Protein AF-A0A2E3HQT6-F1 (afdb_monomer_lite)

Structure (mmCIF, N/CA/C/O backbone):
data_AF-A0A2E3HQT6-F1
#
_entry.id   AF-A0A2E3HQT6-F1
#
loop_
_atom_site.group_PDB
_atom_site.id
_atom_site.type_symbol
_atom_site.label_atom_id
_atom_site.label_alt_id
_atom_site.label_comp_id
_atom_site.label_asym_id
_atom_site.label_entity_id
_atom_site.label_seq_id
_atom_site.pdbx_PDB_ins_code
_atom_site.Cartn_x
_atom_site.Cartn_y
_atom_site.Cartn_z
_atom_site.occupancy
_atom_site.B_iso_or_equiv
_atom_site.auth_seq_id
_atom_site.auth_comp_id
_atom_site.auth_asym_id
_atom_site.auth_atom_id
_atom_site.pdbx_PDB_model_num
ATOM 1 N N . MET A 1 1 ? 3.541 -10.778 -0.047 1.00 33.53 1 MET A N 1
ATOM 2 C CA . MET A 1 1 ? 3.919 -10.448 1.346 1.00 33.53 1 MET A CA 1
ATOM 3 C C . MET A 1 1 ? 4.790 -11.513 1.997 1.00 33.53 1 MET A C 1
ATOM 5 O O . MET A 1 1 ? 5.846 -11.130 2.453 1.00 33.53 1 MET A O 1
ATOM 9 N N . ARG A 1 2 ? 4.423 -12.809 2.036 1.00 30.53 2 ARG A N 1
ATOM 10 C CA . ARG A 1 2 ? 5.229 -13.845 2.728 1.00 30.53 2 ARG A CA 1
ATOM 11 C C . ARG A 1 2 ? 6.705 -13.891 2.318 1.00 30.53 2 ARG A C 1
ATOM 13 O O . ARG A 1 2 ? 7.527 -14.029 3.206 1.00 30.53 2 ARG A O 1
ATOM 20 N N . ASP A 1 3 ? 7.033 -13.703 1.041 1.00 34.38 3 ASP A N 1
ATOM 21 C CA . ASP A 1 3 ? 8.426 -13.839 0.579 1.00 34.38 3 ASP A CA 1
ATOM 22 C C . ASP A 1 3 ? 9.300 -12.603 0.849 1.00 34.38 3 ASP A C 1
ATOM 24 O O . ASP A 1 3 ? 10.482 -12.748 1.134 1.00 34.38 3 ASP A O 1
ATOM 28 N N . PHE A 1 4 ? 8.697 -11.409 0.932 1.00 42.53 4 PHE A N 1
ATOM 29 C CA . PHE A 1 4 ? 9.338 -10.198 1.478 1.00 42.53 4 PHE A CA 1
ATOM 30 C C . PHE A 1 4 ? 9.757 -10.388 2.949 1.00 42.53 4 PHE A C 1
ATOM 32 O O . PHE A 1 4 ? 10.725 -9.798 3.418 1.00 42.53 4 PHE A O 1
ATOM 39 N N . TRP A 1 5 ? 9.045 -11.262 3.666 1.00 41.12 5 TRP A N 1
ATOM 40 C CA . TRP A 1 5 ? 9.350 -11.679 5.034 1.00 41.12 5 TRP A CA 1
ATOM 41 C C . TRP A 1 5 ? 10.181 -12.978 5.102 1.00 41.12 5 TRP A C 1
ATOM 43 O O . TRP A 1 5 ? 10.728 -13.292 6.156 1.00 41.12 5 TRP A O 1
ATOM 53 N N . ALA A 1 6 ? 10.279 -13.754 4.016 1.00 36.44 6 ALA A N 1
ATOM 54 C CA . ALA A 1 6 ? 10.881 -15.090 4.029 1.00 36.44 6 ALA A CA 1
ATOM 55 C C . ALA A 1 6 ? 12.381 -15.095 3.736 1.00 36.44 6 ALA A C 1
ATOM 57 O O . ALA A 1 6 ? 13.013 -16.135 3.928 1.00 36.44 6 ALA A O 1
ATOM 58 N N . ASP A 1 7 ? 12.969 -13.962 3.334 1.00 38.00 7 ASP A N 1
ATOM 59 C CA . ASP A 1 7 ? 14.420 -13.858 3.221 1.00 38.00 7 ASP A CA 1
ATOM 60 C C . ASP A 1 7 ? 15.052 -13.738 4.624 1.00 38.00 7 ASP A C 1
ATOM 62 O O . ASP A 1 7 ? 15.431 -12.681 5.131 1.00 38.00 7 ASP A O 1
ATOM 66 N N . ASN A 1 8 ? 15.092 -14.890 5.295 1.00 36.09 8 ASN A N 1
ATOM 67 C CA . ASN A 1 8 ? 15.900 -15.195 6.467 1.00 36.09 8 ASN A CA 1
ATOM 68 C C . ASN A 1 8 ? 15.679 -14.331 7.719 1.00 36.09 8 ASN A C 1
ATOM 70 O O . ASN A 1 8 ? 16.651 -14.067 8.423 1.00 36.09 8 ASN A O 1
ATOM 74 N N . GLY A 1 9 ? 14.447 -13.907 8.036 1.00 39.06 9 GLY A N 1
ATOM 75 C CA . GLY A 1 9 ? 14.066 -13.355 9.355 1.00 39.06 9 GLY A CA 1
ATOM 76 C C . GLY A 1 9 ? 14.771 -12.057 9.794 1.00 39.06 9 GLY A C 1
ATOM 77 O O . GLY A 1 9 ? 14.449 -11.489 10.830 1.00 39.06 9 GLY A O 1
ATOM 78 N N . LYS A 1 10 ? 15.712 -11.537 9.006 1.00 42.91 10 LYS A N 1
ATOM 79 C CA . LYS A 1 10 ? 16.707 -10.543 9.443 1.00 42.91 10 LYS A CA 1
ATOM 80 C C . LYS A 1 10 ? 16.436 -9.119 8.961 1.00 42.91 10 LYS A C 1
ATOM 82 O O . LYS A 1 10 ? 17.301 -8.265 9.120 1.00 42.91 10 LYS A O 1
ATOM 87 N N . ALA A 1 11 ? 15.278 -8.846 8.365 1.00 41.72 11 ALA A N 1
ATOM 88 C CA . ALA A 1 11 ? 15.076 -7.581 7.664 1.00 41.72 11 ALA A CA 1
ATOM 89 C C . ALA A 1 11 ? 14.746 -6.377 8.570 1.00 41.72 11 ALA A C 1
ATOM 91 O O . ALA A 1 11 ? 14.917 -5.253 8.111 1.00 41.72 11 ALA A O 1
ATOM 92 N N . TYR A 1 12 ? 14.339 -6.547 9.840 1.00 49.94 12 TYR A N 1
ATOM 93 C CA . TYR A 1 12 ? 13.951 -5.395 10.675 1.00 49.94 12 TYR A CA 1
ATOM 94 C C . TYR A 1 12 ? 14.248 -5.598 12.172 1.00 49.94 12 TYR A C 1
ATOM 96 O O . TYR A 1 12 ? 13.653 -6.472 12.790 1.00 49.94 12 TYR A O 1
ATOM 104 N N . PRO A 1 13 ? 15.105 -4.777 12.808 1.00 42.31 13 PRO A N 1
ATOM 105 C CA . PRO A 1 13 ? 15.416 -4.914 14.235 1.00 42.31 13 PRO A CA 1
ATOM 106 C C . PRO A 1 13 ? 14.291 -4.485 15.191 1.00 42.31 13 PRO A C 1
ATOM 108 O O . PRO A 1 13 ? 14.286 -4.903 16.347 1.00 42.31 13 PRO A O 1
ATOM 111 N N . TRP A 1 14 ? 13.328 -3.677 14.733 1.00 46.91 14 TRP A N 1
ATOM 112 C CA . TRP A 1 14 ? 12.209 -3.196 15.563 1.00 46.91 14 TRP A CA 1
ATOM 113 C C . TRP A 1 14 ? 11.033 -4.178 15.639 1.00 46.91 14 TRP A C 1
ATOM 115 O O . TRP A 1 14 ? 10.240 -4.133 16.579 1.00 46.91 14 TRP A O 1
ATOM 125 N N . TYR A 1 15 ? 10.942 -5.096 14.677 1.00 44.62 15 TYR A N 1
ATOM 126 C CA . TYR A 1 15 ? 9.993 -6.203 14.682 1.00 44.62 15 TYR A CA 1
ATOM 127 C C . TYR A 1 15 ? 10.801 -7.485 14.820 1.00 44.62 15 TYR A C 1
ATOM 129 O O . TYR A 1 15 ? 11.427 -7.927 13.866 1.00 44.62 15 TYR A O 1
ATOM 137 N N . GLY A 1 16 ? 10.850 -8.021 16.041 1.00 41.62 16 GLY A N 1
ATOM 138 C CA . GLY A 1 16 ? 11.760 -9.094 16.435 1.00 41.62 16 GLY A CA 1
ATOM 139 C C . GLY A 1 16 ? 11.913 -10.235 15.418 1.00 41.62 16 GLY A C 1
ATOM 140 O O . GLY A 1 16 ? 10.990 -10.622 14.709 1.00 41.62 16 GLY A O 1
ATOM 141 N N . ASN A 1 17 ? 13.109 -10.814 15.407 1.00 44.91 17 ASN A N 1
ATOM 142 C CA . ASN A 1 17 ? 13.618 -11.823 14.472 1.00 44.91 17 ASN A CA 1
ATOM 143 C C . ASN A 1 17 ? 13.031 -13.241 14.706 1.00 44.91 17 ASN A C 1
ATOM 145 O O . ASN A 1 17 ? 13.743 -14.240 14.710 1.00 44.91 17 ASN A O 1
ATOM 149 N N . THR A 1 18 ? 11.731 -13.349 14.991 1.00 46.88 18 THR A N 1
ATOM 150 C CA . THR A 1 18 ? 11.030 -14.638 15.146 1.00 46.88 18 THR A CA 1
ATOM 151 C C . THR A 1 18 ? 9.709 -14.575 14.391 1.00 46.88 18 THR A C 1
ATOM 153 O O . THR A 1 18 ? 9.038 -13.548 14.426 1.00 46.88 18 THR A O 1
ATOM 156 N N . GLY A 1 19 ? 9.317 -15.652 13.702 1.00 47.75 19 GLY A N 1
ATOM 157 C CA . GLY A 1 19 ? 8.120 -15.657 12.844 1.00 47.75 19 GLY A CA 1
ATOM 158 C C . GLY A 1 19 ? 6.837 -15.169 13.538 1.00 47.75 19 GLY A C 1
ATOM 159 O O . GLY A 1 19 ? 6.002 -14.540 12.902 1.00 47.75 19 GLY A O 1
ATOM 160 N N . SER A 1 20 ? 6.726 -15.340 14.860 1.00 54.44 20 SER A N 1
ATOM 161 C CA . SER A 1 20 ? 5.621 -14.809 15.672 1.00 54.44 20 SER A CA 1
ATOM 162 C C . SER A 1 20 ? 5.642 -13.283 15.859 1.00 54.44 20 SER A C 1
ATOM 164 O O . SER A 1 20 ? 4.590 -12.654 15.955 1.00 54.44 20 SER A O 1
ATOM 166 N N . GLN A 1 21 ? 6.823 -12.668 15.906 1.00 51.84 21 GLN A N 1
ATOM 167 C CA . GLN A 1 21 ? 7.006 -11.217 16.030 1.00 51.84 21 GLN A CA 1
ATOM 168 C C . GLN A 1 21 ? 6.813 -10.506 14.683 1.00 51.84 21 GLN A C 1
ATOM 170 O O . GLN A 1 21 ? 6.348 -9.366 14.650 1.00 51.84 21 GLN A O 1
ATOM 175 N N . MET A 1 22 ? 7.105 -11.190 13.573 1.00 54.31 22 MET A N 1
ATOM 176 C CA . MET A 1 22 ? 6.831 -10.701 12.217 1.00 54.31 22 MET A CA 1
ATOM 177 C C . MET A 1 22 ? 5.320 -10.632 11.961 1.00 54.31 22 MET A C 1
ATOM 179 O O . MET A 1 22 ? 4.821 -9.594 11.527 1.00 54.31 22 MET A O 1
ATOM 183 N N . ASP A 1 23 ? 4.576 -11.669 12.357 1.00 60.44 23 ASP A N 1
ATOM 184 C CA . ASP A 1 23 ? 3.108 -11.656 12.325 1.00 60.44 23 ASP A CA 1
ATOM 185 C C . ASP A 1 23 ? 2.527 -10.544 13.215 1.00 60.44 23 ASP A C 1
ATOM 187 O O . ASP A 1 23 ? 1.602 -9.832 12.813 1.00 60.44 23 ASP A O 1
ATOM 191 N N . ALA A 1 24 ? 3.103 -10.326 14.404 1.00 67.69 24 ALA A N 1
ATOM 192 C CA . ALA A 1 24 ? 2.698 -9.237 15.291 1.00 67.69 24 ALA A CA 1
ATOM 193 C C . ALA A 1 24 ? 2.980 -7.848 14.688 1.00 67.69 24 ALA A C 1
ATOM 195 O O . ALA A 1 24 ? 2.173 -6.930 14.853 1.00 67.69 24 ALA A O 1
ATOM 196 N N . GLY A 1 25 ? 4.097 -7.684 13.975 1.00 68.88 25 GLY A N 1
ATOM 197 C CA . GLY A 1 25 ? 4.448 -6.440 13.294 1.00 68.88 25 GLY A CA 1
ATOM 198 C C . GLY A 1 25 ? 3.523 -6.115 12.128 1.00 68.88 25 GLY A C 1
ATOM 199 O O . GLY A 1 25 ? 2.993 -5.007 12.047 1.00 68.88 25 GLY A O 1
ATOM 200 N N . MET A 1 26 ? 3.239 -7.111 11.289 1.00 70.44 26 MET A N 1
ATOM 201 C CA . MET A 1 26 ? 2.255 -6.997 10.210 1.00 70.44 26 MET A CA 1
ATOM 202 C C . MET A 1 26 ? 0.866 -6.649 10.749 1.00 70.44 26 MET A C 1
ATOM 204 O O . MET A 1 26 ? 0.186 -5.774 10.216 1.00 70.44 26 MET A O 1
ATOM 208 N N . TYR A 1 27 ? 0.450 -7.305 11.834 1.00 77.94 27 TYR A N 1
ATOM 209 C CA . TYR A 1 27 ? -0.831 -7.031 12.472 1.00 77.94 27 TYR A CA 1
ATOM 210 C C . TYR A 1 27 ? -0.908 -5.598 13.013 1.00 77.94 27 TYR A C 1
ATOM 212 O O . TYR A 1 27 ? -1.900 -4.910 12.779 1.00 77.94 27 TYR A O 1
ATOM 220 N N . ARG A 1 28 ? 0.152 -5.109 13.670 1.00 82.25 28 ARG A N 1
ATOM 221 C CA . ARG A 1 28 ? 0.233 -3.715 14.136 1.00 82.25 28 ARG A CA 1
ATOM 222 C C . ARG A 1 28 ? 0.136 -2.723 12.982 1.00 82.25 28 ARG A C 1
ATOM 224 O O . ARG A 1 28 ? -0.650 -1.790 13.070 1.00 82.25 28 ARG A O 1
ATOM 231 N N . MET A 1 29 ? 0.864 -2.949 11.891 1.00 83.69 29 MET A N 1
ATOM 232 C CA . MET A 1 29 ? 0.816 -2.080 10.712 1.00 83.69 29 MET A CA 1
ATOM 233 C C . MET A 1 29 ? -0.589 -2.017 10.097 1.00 83.69 29 MET A C 1
ATOM 235 O O . MET A 1 29 ? -1.077 -0.938 9.768 1.00 83.69 29 MET A O 1
ATOM 239 N N . ASN A 1 30 ? -1.280 -3.158 10.020 1.00 86.06 30 ASN A N 1
ATOM 240 C CA . ASN A 1 30 ? -2.664 -3.211 9.546 1.00 86.06 30 ASN A CA 1
ATOM 241 C C . ASN A 1 30 ? -3.626 -2.430 10.455 1.00 86.06 30 ASN A C 1
ATOM 243 O O . ASN A 1 30 ? -4.579 -1.843 9.956 1.00 86.06 30 ASN A O 1
ATOM 247 N N . LEU A 1 31 ? -3.382 -2.408 11.770 1.00 86.31 31 LEU A N 1
ATOM 248 C CA . LEU A 1 31 ? -4.181 -1.628 12.721 1.00 86.31 31 LEU A CA 1
ATOM 249 C C . LEU A 1 31 ? -3.887 -0.123 12.681 1.00 86.31 31 LEU A C 1
ATOM 251 O O . LEU A 1 31 ? -4.749 0.663 13.062 1.00 86.31 31 LEU A O 1
ATOM 255 N N . LEU A 1 32 ? -2.691 0.280 12.243 1.00 90.25 32 LEU A N 1
ATOM 256 C CA . LEU A 1 32 ? -2.323 1.691 12.080 1.00 90.25 32 LEU A CA 1
ATOM 257 C C . LEU A 1 32 ? -2.920 2.318 10.813 1.00 90.25 32 LEU A C 1
ATOM 259 O O . LEU A 1 32 ? -2.915 3.541 10.682 1.00 90.25 32 LEU A O 1
ATOM 263 N N . CYS A 1 33 ? -3.429 1.506 9.883 1.00 90.25 33 CYS A N 1
ATOM 264 C CA . CYS A 1 33 ? -4.154 1.987 8.712 1.00 90.25 33 CYS A CA 1
ATOM 265 C C . CYS A 1 33 ? -5.443 2.685 9.162 1.00 90.25 33 CYS A C 1
ATOM 267 O O . CYS A 1 33 ? -6.350 2.038 9.685 1.00 90.25 33 CYS A O 1
ATOM 269 N N . GLN A 1 34 ? -5.525 3.997 8.944 1.00 91.75 34 GLN A N 1
ATOM 270 C CA . GLN A 1 34 ? -6.692 4.792 9.313 1.00 91.75 34 GLN A CA 1
ATOM 271 C C . GLN A 1 34 ? -7.695 4.837 8.167 1.00 91.75 34 GLN A C 1
ATOM 273 O O . GLN A 1 34 ? -8.852 4.464 8.342 1.00 91.75 34 GLN A O 1
ATOM 278 N N . ASP A 1 35 ? -7.231 5.270 6.998 1.00 91.31 35 ASP A N 1
ATOM 279 C CA . ASP A 1 35 ? -8.081 5.526 5.844 1.00 91.31 35 ASP A CA 1
ATOM 280 C C . ASP A 1 35 ? -7.483 4.851 4.613 1.00 91.31 35 ASP A C 1
ATOM 282 O O . ASP A 1 35 ? -6.273 4.878 4.384 1.00 91.31 35 ASP A O 1
ATOM 286 N N . ILE A 1 36 ? -8.345 4.237 3.810 1.00 91.94 36 ILE A N 1
ATOM 287 C CA . ILE A 1 36 ? -7.964 3.594 2.558 1.00 91.94 36 ILE A CA 1
ATOM 288 C C . ILE A 1 36 ? -9.007 3.899 1.494 1.00 91.94 36 ILE A C 1
ATOM 290 O O . ILE A 1 36 ? -10.205 3.693 1.703 1.00 91.94 36 ILE A O 1
ATOM 294 N N . GLN A 1 37 ? -8.549 4.360 0.335 1.00 91.50 37 GLN A N 1
ATOM 295 C CA . GLN A 1 37 ? -9.412 4.591 -0.811 1.00 91.50 37 GLN A CA 1
ATOM 296 C C . GLN A 1 37 ? -9.292 3.415 -1.773 1.00 91.50 37 GLN A C 1
ATOM 298 O O . GLN A 1 37 ? -8.268 3.235 -2.421 1.00 91.50 37 GLN A O 1
ATOM 303 N N . ILE A 1 38 ? -10.345 2.602 -1.885 1.00 89.69 38 ILE A N 1
ATOM 304 C CA . ILE A 1 38 ? -10.348 1.491 -2.844 1.00 89.69 38 ILE A CA 1
ATOM 305 C C . ILE A 1 38 ? -10.286 2.076 -4.262 1.00 89.69 38 ILE A C 1
ATOM 307 O O . ILE A 1 38 ? -11.170 2.857 -4.629 1.00 89.69 38 ILE A O 1
ATOM 311 N N . PRO A 1 39 ? -9.283 1.704 -5.071 1.00 89.81 39 PRO A N 1
ATOM 312 C CA . PRO A 1 39 ? -9.097 2.303 -6.375 1.00 89.81 39 PRO A CA 1
ATOM 313 C C . PRO A 1 39 ? -10.169 1.815 -7.352 1.00 89.81 39 PRO A C 1
ATOM 315 O O . PRO A 1 39 ? -10.519 0.635 -7.423 1.00 89.81 39 PRO A O 1
ATOM 318 N N . GLY A 1 40 ? -10.704 2.745 -8.136 1.00 87.50 40 GLY A N 1
ATOM 319 C CA . GLY A 1 40 ? -11.551 2.410 -9.276 1.00 87.50 40 GLY A CA 1
ATOM 320 C C . GLY A 1 40 ? -10.736 1.889 -10.464 1.00 87.50 40 GLY A C 1
ATOM 321 O O . GLY A 1 40 ? -9.529 2.101 -10.557 1.00 87.50 40 GLY A O 1
ATOM 322 N N . THR A 1 41 ? -11.418 1.263 -11.423 1.00 90.62 41 THR A N 1
ATOM 323 C CA . THR A 1 41 ? -10.877 1.022 -12.773 1.00 90.62 41 THR A CA 1
ATOM 324 C C . THR A 1 41 ? -11.663 1.794 -13.804 1.00 90.62 41 THR A C 1
ATOM 326 O O . THR A 1 41 ? -12.893 1.804 -13.760 1.00 90.62 41 THR A O 1
ATOM 329 N N . SER A 1 42 ? -10.957 2.358 -14.773 1.00 92.00 42 SER A N 1
ATOM 330 C CA . SER A 1 42 ? -11.538 2.984 -15.957 1.00 92.00 42 SER A CA 1
ATOM 331 C C . SER A 1 42 ? -11.132 2.213 -17.215 1.00 92.00 42 SER A C 1
ATOM 333 O O . SER A 1 42 ? -10.270 1.332 -17.181 1.00 92.00 42 SER A O 1
ATOM 335 N N . PHE A 1 43 ? -11.794 2.495 -18.334 1.00 92.38 43 PHE A N 1
ATOM 336 C CA . PHE A 1 43 ? -11.417 1.956 -19.637 1.00 92.38 43 PHE A CA 1
ATOM 337 C C . PHE A 1 43 ? -10.979 3.096 -20.544 1.00 92.38 43 PHE A C 1
ATOM 339 O O . PHE A 1 43 ? -11.689 4.094 -20.678 1.00 92.38 43 PHE A O 1
ATOM 346 N N . ASN A 1 44 ? -9.843 2.916 -21.209 1.00 93.00 44 ASN A N 1
ATOM 347 C CA . ASN A 1 44 ? -9.477 3.739 -22.347 1.00 93.00 44 ASN A CA 1
ATOM 348 C C . ASN A 1 44 ? -10.471 3.483 -23.476 1.00 93.00 44 ASN A C 1
ATOM 350 O O . ASN A 1 44 ? -10.927 2.355 -23.679 1.00 93.00 44 ASN A O 1
ATOM 354 N N . THR A 1 45 ? -10.822 4.541 -24.198 1.00 94.12 45 THR A N 1
ATOM 355 C CA . THR A 1 45 ? -11.770 4.462 -25.309 1.00 94.12 45 THR A CA 1
ATOM 356 C C . THR A 1 45 ? -11.142 5.030 -26.569 1.00 94.12 45 THR A C 1
ATOM 358 O O . THR A 1 45 ? -10.377 5.989 -26.511 1.00 94.12 45 THR A O 1
ATOM 361 N N . MET A 1 46 ? -11.455 4.420 -27.709 1.00 91.81 46 MET A N 1
ATOM 362 C CA . MET A 1 46 ? -11.166 4.978 -29.025 1.00 91.81 46 MET A CA 1
ATOM 363 C C . MET A 1 46 ? -12.472 5.243 -29.759 1.00 91.81 46 MET A C 1
ATOM 365 O O . MET A 1 46 ? -13.383 4.411 -29.760 1.00 91.81 46 MET A O 1
ATOM 369 N N . ASP A 1 47 ? -12.544 6.401 -30.404 1.00 90.31 47 ASP A N 1
ATOM 370 C CA . ASP A 1 47 ? -13.705 6.796 -31.186 1.00 90.31 47 ASP A CA 1
ATOM 371 C C . ASP A 1 47 ? -13.635 6.154 -32.576 1.00 90.31 47 ASP A C 1
ATOM 373 O O . ASP A 1 47 ? -12.793 6.501 -33.404 1.00 90.31 47 ASP A O 1
ATOM 377 N N . VAL A 1 48 ? -14.561 5.240 -32.855 1.00 88.25 48 VAL A N 1
ATOM 378 C CA . VAL A 1 48 ? -14.767 4.677 -34.189 1.00 88.25 48 VAL A CA 1
ATOM 379 C C . VAL A 1 48 ? -15.905 5.433 -34.862 1.00 88.25 48 VAL A C 1
ATOM 381 O O . VAL A 1 48 ? -17.061 5.406 -34.426 1.00 88.25 48 VAL A O 1
ATOM 384 N N . LYS A 1 49 ? -15.566 6.152 -35.935 1.00 87.12 49 LYS A N 1
ATOM 385 C CA . LYS A 1 49 ? -16.523 6.923 -36.732 1.00 87.12 49 LYS A CA 1
ATOM 386 C C . LYS A 1 49 ? -17.075 6.059 -37.863 1.00 87.12 49 LYS A C 1
ATOM 388 O O . LYS A 1 49 ? -16.332 5.330 -38.508 1.00 87.12 49 LYS A O 1
ATOM 393 N N . MET A 1 50 ? -18.373 6.197 -38.125 1.00 79.38 50 MET A N 1
ATOM 394 C CA . MET A 1 50 ? -19.094 5.531 -39.216 1.00 79.38 50 MET A CA 1
ATOM 395 C C . MET A 1 50 ? -19.180 3.986 -39.178 1.00 79.38 50 MET A C 1
ATOM 397 O O . MET A 1 50 ? -19.136 3.372 -40.242 1.00 79.38 50 MET A O 1
ATOM 401 N N . PRO A 1 51 ? -19.418 3.318 -38.026 1.00 68.38 51 PRO A N 1
ATOM 402 C CA . PRO A 1 51 ? -19.884 1.926 -38.050 1.00 68.38 51 PRO A CA 1
ATOM 403 C C . PRO A 1 51 ? -21.255 1.795 -38.749 1.00 68.38 51 PRO A C 1
ATOM 405 O O . PRO A 1 51 ? -21.563 0.768 -39.347 1.00 68.38 51 PRO A O 1
ATOM 408 N N . LYS A 1 52 ? -22.064 2.864 -38.712 1.00 74.62 52 LYS A N 1
ATOM 409 C CA . LYS A 1 52 ? -23.266 3.123 -39.525 1.00 74.62 52 LYS A CA 1
ATOM 410 C C . LYS A 1 52 ? -23.341 4.626 -39.833 1.00 74.62 52 LYS A C 1
ATOM 412 O O . LYS A 1 52 ? -22.705 5.424 -39.141 1.00 74.62 52 LYS A O 1
ATOM 417 N N . LYS A 1 53 ? -24.112 5.027 -40.855 1.00 79.62 53 LYS A N 1
ATOM 418 C CA . LYS A 1 53 ? -24.263 6.442 -41.258 1.00 79.62 53 LYS A CA 1
ATOM 419 C C . LYS A 1 53 ? -24.627 7.325 -40.055 1.00 79.62 53 LYS A C 1
ATOM 421 O O . LYS A 1 53 ? -25.646 7.097 -39.413 1.00 79.62 53 LYS A O 1
ATOM 426 N N . GLY A 1 54 ? -23.789 8.325 -39.780 1.00 80.00 54 GLY A N 1
ATOM 427 C CA . GLY A 1 54 ? -24.012 9.339 -38.742 1.00 80.00 54 GLY A CA 1
ATOM 428 C C . GLY A 1 54 ? -23.740 8.902 -37.297 1.00 80.00 54 GLY A C 1
ATOM 429 O O . GLY A 1 54 ? -23.830 9.736 -36.403 1.00 80.00 54 GLY A O 1
ATOM 430 N N . LEU A 1 55 ? -23.384 7.637 -37.050 1.00 82.81 55 LEU A N 1
ATOM 431 C CA . LEU A 1 55 ? -23.076 7.139 -35.708 1.00 82.81 55 LEU A CA 1
ATOM 432 C C . LEU A 1 55 ? -21.574 7.244 -35.414 1.00 82.81 55 LEU A C 1
ATOM 434 O O . LEU A 1 55 ? -20.730 6.919 -36.253 1.00 82.81 55 LEU A O 1
ATOM 438 N N . THR A 1 56 ? -21.244 7.666 -34.198 1.00 85.56 56 THR A N 1
ATOM 439 C CA . THR A 1 56 ? -19.905 7.567 -33.610 1.00 85.56 56 THR A CA 1
ATOM 440 C C . THR A 1 56 ? -19.985 6.631 -32.406 1.00 85.56 56 THR A C 1
ATOM 442 O O . THR A 1 56 ? -20.830 6.803 -31.531 1.00 85.56 56 THR A O 1
ATOM 445 N N . GLN A 1 57 ? -19.146 5.594 -32.381 1.00 89.38 57 GLN A N 1
ATOM 446 C CA . GLN A 1 57 ? -19.115 4.602 -31.305 1.00 89.38 57 GLN A CA 1
ATOM 447 C C . GLN A 1 57 ? -17.794 4.706 -30.547 1.00 89.38 57 GLN A C 1
ATOM 449 O O . GLN A 1 57 ? -16.727 4.654 -31.152 1.00 89.38 57 GLN A O 1
ATOM 454 N N . LYS A 1 58 ? -17.862 4.806 -29.217 1.00 91.00 58 LYS A N 1
ATOM 455 C CA . LYS A 1 58 ? -16.681 4.761 -28.348 1.00 91.00 58 LYS A CA 1
ATOM 456 C C . LYS A 1 58 ? -16.390 3.314 -27.970 1.00 91.00 58 LYS A C 1
ATOM 458 O O . LYS A 1 58 ? -17.133 2.722 -27.191 1.00 91.00 58 LYS A O 1
ATOM 463 N N . MET A 1 59 ? -15.351 2.723 -28.549 1.00 91.06 59 MET A N 1
ATOM 464 C CA . MET A 1 59 ? -14.963 1.342 -28.256 1.00 91.06 59 MET A CA 1
ATOM 465 C C . MET A 1 59 ? -13.962 1.324 -27.101 1.00 91.06 59 MET A C 1
ATOM 467 O O . MET A 1 59 ? -12.956 2.029 -27.148 1.00 91.06 59 MET A O 1
ATOM 471 N N . ALA A 1 60 ? -14.239 0.531 -26.064 1.00 92.44 60 ALA A N 1
ATOM 472 C CA . ALA A 1 60 ? -13.315 0.328 -24.951 1.00 92.44 60 ALA A CA 1
ATOM 473 C C . ALA A 1 60 ? -12.113 -0.518 -25.408 1.00 92.44 60 ALA A C 1
ATOM 475 O O . ALA A 1 60 ? -12.305 -1.579 -25.997 1.00 92.44 60 ALA A O 1
ATOM 476 N N . THR A 1 61 ? -10.889 -0.052 -25.148 1.00 92.12 61 THR A N 1
ATOM 477 C CA . THR A 1 61 ? -9.644 -0.698 -25.593 1.00 92.12 61 THR A CA 1
ATOM 478 C C . THR A 1 61 ? -8.923 -1.403 -24.450 1.00 92.12 61 THR A C 1
ATOM 480 O O . THR A 1 61 ? -8.900 -2.628 -24.391 1.00 92.12 61 THR A O 1
ATOM 483 N N . ALA A 1 62 ? -8.350 -0.638 -23.525 1.00 90.06 62 ALA A N 1
ATOM 484 C CA . ALA A 1 62 ? -7.566 -1.148 -22.408 1.00 90.06 62 ALA A CA 1
ATOM 485 C C . ALA A 1 62 ? -8.197 -0.744 -21.076 1.00 90.06 62 ALA A C 1
ATOM 487 O O . ALA A 1 62 ? -8.746 0.349 -20.943 1.00 90.06 62 ALA A O 1
ATOM 488 N N . ARG A 1 63 ? -8.103 -1.623 -20.076 1.00 90.75 63 ARG A N 1
ATOM 489 C CA . ARG A 1 63 ? -8.466 -1.293 -18.697 1.00 90.75 63 ARG A CA 1
ATOM 490 C C . ARG A 1 63 ? -7.299 -0.560 -18.042 1.00 90.75 63 ARG A C 1
ATOM 492 O O . ARG A 1 63 ? -6.178 -1.056 -18.075 1.00 90.75 63 ARG A O 1
ATOM 499 N N . MET A 1 64 ? -7.581 0.586 -17.441 1.00 91.75 64 MET A N 1
ATOM 500 C CA . MET A 1 64 ? -6.627 1.368 -16.669 1.00 91.75 64 MET A CA 1
ATOM 501 C C . MET A 1 64 ? -6.915 1.188 -15.177 1.00 91.75 64 MET A C 1
ATOM 503 O O . MET A 1 64 ? -8.059 1.312 -14.725 1.00 91.75 64 MET A O 1
ATOM 507 N N . TYR A 1 65 ? -5.868 0.851 -14.431 1.00 92.56 65 TYR A N 1
ATOM 508 C CA . TYR A 1 65 ? -5.895 0.705 -12.982 1.00 92.56 65 TYR A CA 1
ATOM 509 C C . TYR A 1 65 ? -5.409 2.013 -12.359 1.00 92.56 65 TYR A C 1
ATOM 511 O O . TYR A 1 65 ? -4.287 2.435 -12.627 1.00 92.56 65 TYR A O 1
ATOM 519 N N . ASN A 1 66 ? -6.269 2.673 -11.581 1.00 91.88 66 ASN A N 1
ATOM 520 C CA . ASN A 1 66 ? -5.894 3.896 -10.872 1.00 91.88 66 ASN A CA 1
ATOM 521 C C . ASN A 1 66 ? -5.036 3.559 -9.652 1.00 91.88 66 ASN A C 1
ATOM 523 O O . ASN A 1 66 ? -5.124 2.454 -9.125 1.00 91.88 66 ASN A O 1
ATOM 527 N N . GLU A 1 67 ? -4.266 4.522 -9.171 1.00 91.69 67 GLU A N 1
ATOM 528 C CA . GLU A 1 67 ? -3.431 4.381 -7.978 1.00 91.69 67 GLU A CA 1
ATOM 529 C C . GLU A 1 67 ? -4.259 4.116 -6.713 1.00 91.69 67 GLU A C 1
ATOM 531 O O . GLU A 1 67 ? -5.422 4.516 -6.610 1.00 91.69 67 GLU A O 1
ATOM 536 N N . LEU A 1 68 ? -3.658 3.400 -5.760 1.00 92.94 68 LEU A N 1
ATOM 537 C CA . LEU A 1 68 ? -4.224 3.167 -4.431 1.00 92.94 68 LEU A CA 1
ATOM 538 C C . LEU A 1 68 ? -3.624 4.168 -3.444 1.00 92.94 68 LEU A C 1
ATOM 540 O O . LEU A 1 68 ? -2.414 4.138 -3.235 1.00 92.94 68 LEU A O 1
ATOM 544 N N . ASP A 1 69 ? -4.476 4.914 -2.745 1.00 93.50 69 ASP A N 1
ATOM 545 C CA . ASP A 1 69 ? -4.070 5.807 -1.659 1.00 93.50 69 ASP A CA 1
ATOM 546 C C . ASP A 1 69 ? -4.434 5.222 -0.291 1.00 93.50 69 ASP A C 1
ATOM 548 O O . ASP A 1 69 ? -5.585 4.845 -0.026 1.00 93.50 69 ASP A O 1
ATOM 552 N N . VAL A 1 70 ? -3.439 5.156 0.596 1.00 92.44 70 VAL A N 1
ATOM 553 C CA . VAL A 1 70 ? -3.584 4.648 1.964 1.00 92.44 70 VAL A CA 1
ATOM 554 C C . VAL A 1 70 ? -2.968 5.629 2.950 1.00 92.44 70 VAL A C 1
ATOM 556 O O . VAL A 1 70 ? -1.850 6.098 2.751 1.00 92.44 70 VAL A O 1
ATOM 559 N N . THR A 1 71 ? -3.673 5.910 4.042 1.00 92.94 71 THR A N 1
ATOM 560 C CA . THR A 1 71 ? -3.197 6.779 5.120 1.00 92.94 71 THR A CA 1
ATOM 561 C C . THR A 1 71 ? -3.076 6.001 6.424 1.00 92.94 71 THR A C 1
ATOM 563 O O . THR A 1 71 ? -4.020 5.348 6.875 1.00 92.94 71 THR A O 1
ATOM 566 N N . PHE A 1 72 ? -1.909 6.105 7.052 1.00 91.44 72 PHE A N 1
ATOM 567 C CA . PHE A 1 72 ? -1.575 5.474 8.322 1.00 91.44 72 PHE A CA 1
ATOM 568 C C . PHE A 1 72 ? -1.368 6.526 9.406 1.00 91.44 72 PHE A C 1
ATOM 570 O O . PHE A 1 72 ? -0.851 7.612 9.146 1.00 91.44 72 PHE A O 1
ATOM 577 N N . ILE A 1 73 ? -1.724 6.177 10.638 1.00 91.06 73 ILE A N 1
ATOM 578 C CA . ILE A 1 73 ? -1.332 6.936 11.825 1.00 91.06 73 ILE A CA 1
ATOM 579 C C . ILE A 1 73 ? 0.070 6.492 12.235 1.00 91.06 73 ILE A C 1
ATOM 581 O O . ILE A 1 73 ? 0.362 5.298 12.317 1.00 91.06 73 ILE A O 1
ATOM 585 N N . CYS A 1 74 ? 0.940 7.452 12.521 1.00 85.88 74 CYS A N 1
ATOM 586 C CA . CYS A 1 74 ? 2.277 7.186 13.023 1.00 85.88 74 CYS A CA 1
ATOM 587 C C . CYS A 1 74 ? 2.218 6.830 14.512 1.00 85.88 74 CYS A C 1
ATOM 589 O O . CYS A 1 74 ? 1.642 7.565 15.316 1.00 85.88 74 CYS A O 1
ATOM 591 N N . ASP A 1 75 ? 2.836 5.708 14.885 1.00 83.56 75 ASP A N 1
ATOM 592 C CA . ASP A 1 75 ? 3.055 5.375 16.291 1.00 83.56 75 ASP A CA 1
ATOM 593 C C . ASP A 1 75 ? 4.244 6.166 16.874 1.00 83.56 75 ASP A C 1
ATOM 595 O O . ASP A 1 75 ? 4.940 6.899 16.166 1.00 83.56 75 ASP A O 1
ATOM 599 N N . LEU A 1 76 ? 4.506 5.985 18.173 1.00 80.56 76 LEU A N 1
ATOM 600 C CA . LEU A 1 76 ? 5.643 6.610 18.858 1.00 80.56 76 LEU A CA 1
ATOM 601 C C . LEU A 1 76 ? 6.998 6.255 18.214 1.00 80.56 76 LEU A C 1
ATOM 603 O O . LEU A 1 76 ? 7.914 7.071 18.223 1.00 80.56 76 LEU A O 1
ATOM 607 N N . GLY A 1 77 ? 7.122 5.051 17.650 1.00 73.88 77 GLY A N 1
ATOM 608 C CA . GLY A 1 77 ? 8.317 4.582 16.947 1.00 73.88 77 GLY A CA 1
ATOM 609 C C . GLY A 1 77 ? 8.377 4.987 15.472 1.00 73.88 77 GLY A C 1
ATOM 610 O O . GLY A 1 77 ? 9.325 4.614 14.786 1.00 73.88 77 GLY A O 1
ATOM 611 N N . SER A 1 78 ? 7.386 5.729 14.963 1.00 78.56 78 SER A N 1
ATOM 612 C CA . SER A 1 78 ? 7.219 6.037 13.537 1.00 78.56 78 SER A CA 1
ATOM 613 C C . SER A 1 78 ? 7.337 4.797 12.639 1.00 78.56 78 SER A C 1
ATOM 615 O O . SER A 1 78 ? 7.925 4.835 11.551 1.00 78.56 78 SER A O 1
ATOM 617 N N . SER A 1 79 ? 6.757 3.680 13.086 1.00 81.19 79 SER A N 1
ATOM 618 C CA . SER A 1 79 ? 6.849 2.391 12.397 1.00 81.19 79 SER A CA 1
ATOM 619 C C . SER A 1 79 ? 6.384 2.448 10.928 1.00 81.19 79 SER A C 1
ATOM 621 O O . SER A 1 79 ? 7.105 1.938 10.068 1.00 81.19 79 SER A O 1
ATOM 623 N N . PRO A 1 80 ? 5.265 3.120 10.574 1.00 84.69 80 PRO A N 1
ATOM 624 C CA . PRO A 1 80 ? 4.839 3.198 9.178 1.00 84.69 80 PRO A CA 1
ATOM 625 C C . PRO A 1 80 ? 5.801 3.982 8.283 1.00 84.69 80 PRO A C 1
ATOM 627 O O . PRO A 1 80 ? 6.074 3.573 7.157 1.00 84.69 80 PRO A O 1
ATOM 630 N N . ILE A 1 81 ? 6.350 5.088 8.795 1.00 85.88 81 ILE A N 1
ATOM 631 C CA . ILE A 1 81 ? 7.295 5.940 8.062 1.00 85.88 81 ILE A CA 1
ATOM 632 C C . ILE A 1 81 ? 8.553 5.147 7.718 1.00 85.88 81 ILE A C 1
ATOM 634 O O . ILE A 1 81 ? 8.944 5.080 6.554 1.00 85.88 81 ILE A O 1
ATOM 638 N N . SER A 1 82 ? 9.166 4.521 8.725 1.00 80.81 82 SER A N 1
ATOM 639 C CA . SER A 1 82 ? 10.404 3.760 8.532 1.00 80.81 82 SER A CA 1
ATOM 640 C C . SER A 1 82 ? 10.212 2.590 7.564 1.00 80.81 82 SER A C 1
ATOM 642 O O . SER A 1 82 ? 11.070 2.347 6.719 1.00 80.81 82 SER A O 1
ATOM 644 N N . PHE A 1 83 ? 9.060 1.917 7.624 1.00 82.94 83 PHE A N 1
ATOM 645 C CA . PHE A 1 83 ? 8.733 0.813 6.730 1.00 82.94 83 PHE A CA 1
ATOM 646 C C . PHE A 1 83 ? 8.623 1.247 5.263 1.00 82.94 83 PHE A C 1
ATOM 648 O O . PHE A 1 83 ? 9.313 0.692 4.407 1.00 82.94 83 PHE A O 1
ATOM 655 N N . PHE A 1 84 ? 7.774 2.234 4.955 1.00 87.62 84 PHE A N 1
ATOM 656 C CA . PHE A 1 84 ? 7.550 2.646 3.564 1.00 87.62 84 PHE A CA 1
ATOM 657 C C . PHE A 1 84 ? 8.771 3.326 2.959 1.00 87.62 84 PHE A C 1
ATOM 659 O O . PHE A 1 84 ? 9.075 3.096 1.787 1.00 87.62 84 PHE A O 1
ATOM 666 N N . LYS A 1 85 ? 9.518 4.083 3.769 1.00 82.81 85 LYS A N 1
ATOM 667 C CA . LYS A 1 85 ? 10.792 4.655 3.349 1.00 82.81 85 LYS A CA 1
ATOM 668 C C . LYS A 1 85 ? 11.799 3.562 2.999 1.00 82.81 85 LYS A C 1
ATOM 670 O O . LYS A 1 85 ? 12.368 3.591 1.912 1.00 82.81 85 LYS A O 1
ATOM 675 N N . LEU A 1 86 ? 11.950 2.550 3.855 1.00 79.69 86 LEU A N 1
ATOM 676 C CA . LEU A 1 86 ? 12.883 1.460 3.584 1.00 79.69 86 LEU A CA 1
ATOM 677 C C . LEU A 1 86 ? 12.460 0.606 2.384 1.00 79.69 86 LEU A C 1
ATOM 679 O O . LEU A 1 86 ? 13.315 0.121 1.651 1.00 79.69 86 LEU A O 1
ATOM 683 N N . TRP A 1 87 ? 11.160 0.443 2.138 1.00 85.19 87 TRP A N 1
ATOM 684 C CA . TRP A 1 87 ? 10.686 -0.218 0.924 1.00 85.19 87 TRP A CA 1
ATOM 685 C C . TRP A 1 87 ? 11.085 0.573 -0.330 1.00 85.19 87 TRP A C 1
ATOM 687 O O . TRP A 1 87 ? 11.663 -0.005 -1.247 1.00 85.19 87 TRP A O 1
ATOM 697 N N . GLN A 1 88 ? 10.860 1.888 -0.368 1.00 86.62 88 GLN A N 1
ATOM 698 C CA . GLN A 1 88 ? 11.297 2.723 -1.496 1.00 86.62 88 GLN A CA 1
ATOM 699 C C . GLN A 1 88 ? 12.814 2.679 -1.694 1.00 86.62 88 GLN A C 1
ATOM 701 O O . GLN A 1 88 ? 13.294 2.503 -2.813 1.00 86.62 88 GLN A O 1
ATOM 706 N N . ASP A 1 89 ? 13.562 2.765 -0.600 1.00 80.69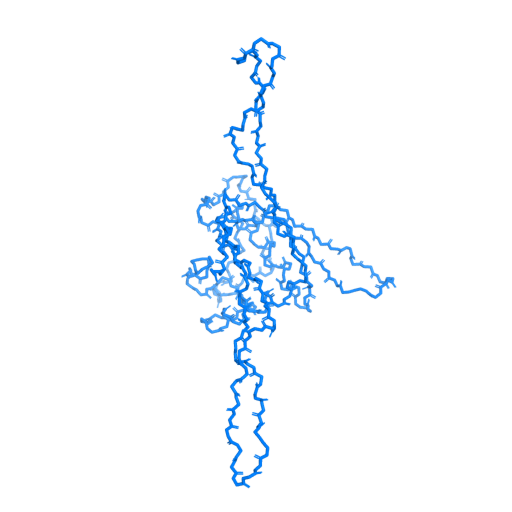 89 ASP A N 1
ATOM 707 C CA . ASP A 1 89 ? 15.016 2.684 -0.613 1.00 80.69 89 ASP A CA 1
ATOM 708 C C . ASP A 1 89 ? 15.482 1.302 -1.135 1.00 80.69 89 ASP A C 1
ATOM 710 O O . ASP A 1 89 ? 16.393 1.202 -1.957 1.00 80.69 89 ASP A O 1
ATOM 714 N N . MET A 1 90 ? 14.786 0.222 -0.772 1.00 79.00 90 MET A N 1
ATOM 715 C CA . MET A 1 90 ? 15.046 -1.121 -1.295 1.00 79.00 90 MET A CA 1
ATOM 716 C C . MET A 1 90 ? 14.833 -1.216 -2.815 1.00 79.00 90 MET A C 1
ATOM 718 O O . MET A 1 90 ? 15.606 -1.910 -3.478 1.00 79.00 90 MET A O 1
ATOM 722 N N . ILE A 1 91 ? 13.818 -0.538 -3.375 1.00 84.75 91 ILE A N 1
ATOM 723 C CA . ILE A 1 91 ? 13.545 -0.537 -4.826 1.00 84.75 91 ILE A CA 1
ATOM 724 C C . ILE A 1 91 ? 14.774 -0.033 -5.579 1.00 84.75 91 ILE A C 1
ATOM 726 O O . ILE A 1 91 ? 15.228 -0.695 -6.509 1.00 84.75 91 ILE A O 1
ATOM 730 N N . ILE A 1 92 ? 15.356 1.081 -5.130 1.00 80.75 92 ILE A N 1
ATOM 731 C CA . ILE A 1 92 ? 16.539 1.701 -5.745 1.00 80.75 92 ILE A CA 1
ATOM 732 C C . ILE A 1 92 ? 17.862 1.009 -5.374 1.00 80.75 92 ILE A C 1
ATOM 734 O O . ILE A 1 92 ? 18.929 1.468 -5.775 1.00 80.75 92 ILE A O 1
ATOM 738 N N . GLY A 1 93 ? 17.803 -0.101 -4.631 1.00 70.62 93 GLY A N 1
ATOM 739 C CA . GLY A 1 93 ? 18.976 -0.891 -4.260 1.00 70.62 93 GLY A CA 1
ATOM 740 C C . GLY A 1 93 ? 19.736 -0.377 -3.040 1.00 70.62 93 GLY A C 1
ATOM 741 O O . GLY A 1 93 ? 20.823 -0.880 -2.763 1.00 70.62 93 GLY A O 1
ATOM 742 N N . TYR A 1 94 ? 19.179 0.571 -2.282 1.00 68.81 94 TYR A N 1
ATOM 743 C CA . TYR A 1 94 ? 19.773 1.020 -1.026 1.00 68.81 94 TYR A CA 1
ATOM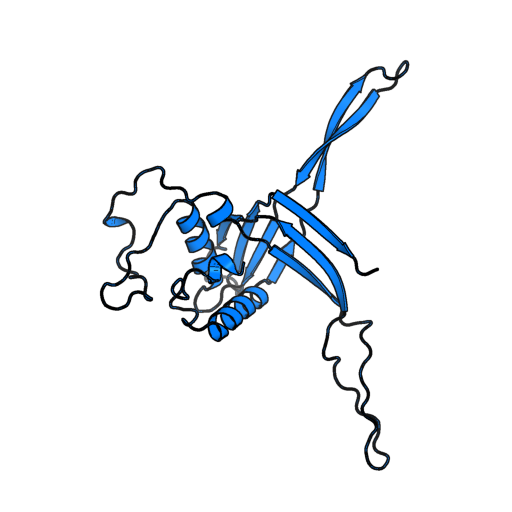 744 C C . TYR A 1 94 ? 19.742 -0.114 -0.001 1.00 68.81 94 TYR A C 1
ATOM 746 O O . TYR A 1 94 ? 18.695 -0.703 0.285 1.00 68.81 94 TYR A O 1
ATOM 754 N N . GLN A 1 95 ? 20.905 -0.430 0.561 1.00 57.00 95 GLN A N 1
ATOM 755 C CA . GLN A 1 95 ? 21.034 -1.380 1.656 1.00 57.00 95 GLN A CA 1
ATOM 756 C C . GLN A 1 95 ? 21.741 -0.677 2.807 1.00 57.00 95 GLN A C 1
ATOM 758 O O . GLN A 1 95 ? 22.877 -0.238 2.627 1.00 57.00 95 GLN A O 1
ATOM 763 N N . PRO A 1 96 ? 21.123 -0.577 3.992 1.00 54.81 96 PRO A N 1
ATOM 764 C CA . PRO A 1 96 ? 21.849 -0.081 5.142 1.00 54.81 96 PRO A CA 1
ATOM 765 C C . PRO A 1 96 ? 22.970 -1.078 5.482 1.00 54.81 96 PRO A C 1
ATOM 767 O O . PRO A 1 96 ? 22.800 -2.296 5.383 1.00 54.81 96 PRO A O 1
ATOM 770 N N . THR A 1 97 ? 24.150 -0.589 5.845 1.00 52.53 97 THR A N 1
ATOM 771 C CA . THR A 1 97 ? 25.291 -1.468 6.132 1.00 52.53 97 THR A CA 1
ATOM 772 C C . THR A 1 97 ? 25.010 -2.293 7.391 1.00 52.53 97 THR A C 1
ATOM 774 O O . THR A 1 97 ? 24.613 -1.760 8.433 1.00 52.53 97 THR A O 1
ATOM 777 N N . LYS A 1 98 ? 25.191 -3.617 7.304 1.00 51.81 98 LYS A N 1
ATOM 778 C CA . LYS A 1 98 ? 25.032 -4.528 8.449 1.00 51.81 98 LYS A CA 1
ATOM 779 C C . LYS A 1 98 ? 26.099 -4.214 9.498 1.00 51.81 98 LYS A C 1
ATOM 781 O O . LYS A 1 98 ? 27.273 -4.099 9.148 1.00 51.81 98 LYS A O 1
ATOM 786 N N . ILE A 1 99 ? 25.724 -4.126 10.777 1.00 53.28 99 ILE A N 1
ATOM 787 C CA . ILE A 1 99 ? 26.716 -4.048 11.857 1.00 53.28 99 ILE A CA 1
ATOM 788 C C . ILE A 1 99 ? 27.499 -5.374 11.865 1.00 53.28 99 ILE A C 1
ATOM 790 O O . ILE A 1 99 ? 26.870 -6.427 12.004 1.00 53.28 99 ILE A O 1
ATOM 794 N N . PRO A 1 100 ? 28.845 -5.361 11.762 1.00 49.19 100 PRO A N 1
ATOM 795 C CA . PRO A 1 100 ? 29.658 -6.582 11.693 1.00 49.19 100 PRO A CA 1
ATOM 796 C C . PRO A 1 100 ? 29.397 -7.565 12.843 1.00 49.19 100 PRO A C 1
ATOM 798 O O . PRO A 1 100 ? 29.438 -8.775 12.651 1.00 49.19 100 PRO A O 1
ATOM 801 N N . ASN A 1 101 ? 29.059 -7.039 14.025 1.00 51.84 101 ASN A N 1
ATOM 802 C CA . ASN A 1 101 ? 28.850 -7.813 15.250 1.00 51.84 101 ASN A CA 1
ATOM 803 C C . ASN A 1 101 ? 27.377 -8.133 15.553 1.00 51.84 101 ASN A C 1
ATOM 805 O O . ASN A 1 101 ? 27.100 -8.841 16.517 1.00 51.84 101 ASN A O 1
ATOM 809 N N . ASN A 1 102 ? 26.423 -7.625 14.766 1.00 50.41 102 ASN A N 1
ATOM 810 C CA . ASN A 1 102 ? 25.023 -8.014 14.900 1.00 50.41 102 ASN A CA 1
ATOM 811 C C . ASN A 1 102 ? 24.297 -7.911 13.546 1.00 50.41 102 ASN A C 1
ATOM 813 O O . ASN A 1 102 ? 23.701 -6.877 13.243 1.00 50.41 102 ASN A O 1
ATOM 817 N N . PRO A 1 103 ? 24.311 -8.974 12.721 1.00 49.22 103 PRO A N 1
ATOM 818 C CA . PRO A 1 103 ? 23.803 -8.947 11.346 1.00 49.22 103 PRO A CA 1
ATOM 819 C C . PRO A 1 103 ? 22.276 -8.773 11.222 1.00 49.22 103 PRO A C 1
ATOM 821 O O . PRO A 1 103 ? 21.766 -8.811 10.104 1.00 49.22 103 PRO A O 1
ATOM 824 N N . GLY A 1 104 ? 21.554 -8.625 12.341 1.00 45.06 104 GLY A N 1
ATOM 825 C CA . GLY A 1 104 ? 20.133 -8.258 12.392 1.00 45.06 104 GLY A CA 1
ATOM 826 C C . GLY A 1 104 ? 19.862 -6.802 12.800 1.00 45.06 104 GLY A C 1
ATOM 827 O O . GLY A 1 104 ? 18.705 -6.397 12.814 1.00 45.06 104 GLY A O 1
ATOM 828 N N . LEU A 1 105 ? 20.897 -6.020 13.137 1.00 44.00 105 LEU A N 1
ATOM 829 C CA . LEU A 1 105 ? 20.801 -4.582 13.394 1.00 44.00 105 LEU A CA 1
ATOM 830 C C . LEU A 1 105 ? 21.457 -3.823 12.239 1.00 44.00 105 LEU A C 1
ATOM 832 O O . LEU A 1 105 ? 22.640 -4.001 11.935 1.00 44.00 105 LEU A O 1
ATOM 836 N N . TYR A 1 106 ? 20.675 -2.958 11.607 1.00 51.19 106 TYR A N 1
ATOM 837 C CA . TYR A 1 106 ? 21.194 -1.960 10.686 1.00 51.19 106 TYR A CA 1
ATOM 838 C C . TYR A 1 106 ? 21.808 -0.814 11.482 1.00 51.19 106 TYR A C 1
ATOM 840 O O . TYR A 1 106 ? 21.225 -0.361 12.466 1.00 51.19 106 TYR A O 1
ATOM 848 N N . ASN A 1 107 ? 22.996 -0.370 11.075 1.00 50.97 107 ASN A N 1
ATOM 849 C CA . ASN A 1 107 ? 23.664 0.738 11.736 1.00 50.97 107 ASN A CA 1
ATOM 850 C C . ASN A 1 107 ? 22.985 2.061 11.336 1.00 50.97 107 ASN A C 1
ATOM 852 O O . ASN A 1 107 ? 23.062 2.421 10.157 1.00 50.97 107 ASN A O 1
ATOM 856 N N . PRO A 1 108 ? 22.359 2.803 12.270 1.00 52.25 108 PRO A N 1
ATOM 857 C CA . PRO A 1 108 ? 21.833 4.127 11.963 1.00 52.25 108 PRO A CA 1
ATOM 858 C C . PRO A 1 108 ? 22.947 5.093 11.538 1.00 52.25 108 PRO A C 1
ATOM 860 O O . PRO A 1 108 ? 22.672 6.018 10.798 1.00 52.25 108 PRO A O 1
ATOM 863 N N . ASP A 1 109 ? 24.212 4.860 11.893 1.00 51.03 109 ASP A N 1
ATOM 864 C CA . ASP A 1 109 ? 25.318 5.781 11.587 1.00 51.03 109 ASP A CA 1
ATOM 865 C C . ASP A 1 109 ? 25.979 5.533 10.220 1.00 51.03 109 ASP A C 1
ATOM 867 O O . ASP A 1 109 ? 26.998 6.144 9.889 1.00 51.03 109 ASP A O 1
ATOM 871 N N . THR A 1 110 ? 25.431 4.615 9.413 1.00 52.44 110 THR A N 1
ATOM 872 C CA . THR A 1 110 ? 25.903 4.361 8.034 1.00 52.44 110 THR A CA 1
ATOM 873 C C . THR A 1 110 ? 24.926 4.904 7.001 1.00 52.44 110 THR A C 1
ATOM 875 O O . THR A 1 110 ? 24.699 4.288 5.964 1.00 52.44 110 THR A O 1
ATOM 878 N N . TYR A 1 111 ? 24.337 6.067 7.295 1.00 52.06 111 TYR A N 1
ATOM 879 C CA . TYR A 1 111 ? 23.663 6.861 6.277 1.00 52.06 111 TYR A CA 1
ATOM 880 C C . TYR A 1 111 ? 24.612 7.128 5.100 1.00 52.06 111 TYR A C 1
ATOM 882 O O . TYR A 1 111 ? 25.824 7.266 5.279 1.00 52.06 111 TYR A O 1
ATOM 890 N N . ALA A 1 112 ? 24.009 7.208 3.912 1.00 49.88 112 ALA A N 1
ATOM 891 C CA . ALA A 1 112 ? 24.560 7.404 2.566 1.00 49.88 112 ALA A CA 1
ATOM 892 C C . ALA A 1 112 ? 25.630 8.503 2.372 1.00 49.88 112 ALA A C 1
ATOM 894 O O . ALA A 1 112 ? 26.097 8.705 1.259 1.00 49.88 112 ALA A O 1
ATOM 895 N N . ASP A 1 113 ? 26.037 9.214 3.418 1.00 51.28 113 ASP A N 1
ATOM 896 C CA . ASP A 1 113 ? 27.034 10.284 3.354 1.00 51.28 113 ASP A CA 1
ATOM 897 C C . ASP A 1 113 ? 28.465 9.757 3.126 1.00 51.28 113 ASP A C 1
ATOM 899 O O . ASP A 1 113 ? 29.372 10.504 2.777 1.00 51.28 113 ASP A O 1
ATOM 903 N N . LYS A 1 114 ? 28.698 8.449 3.317 1.00 50.00 114 LYS A N 1
ATOM 904 C CA . LYS A 1 114 ? 30.045 7.851 3.231 1.00 50.00 114 LYS A CA 1
ATOM 905 C C . LYS A 1 114 ? 30.284 6.949 2.019 1.00 50.00 114 LYS A C 1
ATOM 907 O O . LYS A 1 114 ? 31.419 6.517 1.830 1.00 50.00 114 LYS A O 1
ATOM 912 N N . GLN A 1 115 ? 29.263 6.630 1.221 1.00 54.19 115 GLN A N 1
ATOM 913 C CA . GLN A 1 115 ? 29.419 5.794 0.026 1.00 54.19 115 GLN A CA 1
ATOM 914 C C . GLN A 1 115 ? 28.649 6.388 -1.151 1.00 54.19 115 GLN A C 1
ATOM 916 O O . GLN A 1 115 ? 27.433 6.537 -1.095 1.00 54.19 115 GLN A O 1
ATOM 921 N N . GLU A 1 116 ? 29.367 6.694 -2.233 1.00 56.66 116 GLU A N 1
ATOM 922 C CA . GLU A 1 116 ? 28.756 7.074 -3.504 1.00 56.66 116 GLU A CA 1
ATOM 923 C C . GLU A 1 116 ? 27.902 5.910 -4.017 1.00 56.66 116 GLU A C 1
ATOM 925 O O . GLU A 1 116 ? 28.403 4.816 -4.291 1.00 56.66 116 GLU A O 1
ATOM 930 N N . HIS A 1 117 ? 26.593 6.125 -4.128 1.00 56.53 117 HIS A N 1
ATOM 931 C CA . HIS A 1 117 ? 25.715 5.127 -4.719 1.00 56.53 117 HIS A CA 1
ATOM 932 C C . HIS A 1 117 ? 25.828 5.159 -6.240 1.00 56.53 117 HIS A C 1
ATOM 934 O O . HIS A 1 117 ? 25.700 6.206 -6.876 1.00 56.53 117 HIS A O 1
ATOM 940 N N . LEU A 1 118 ? 26.011 3.980 -6.829 1.00 57.50 118 LEU A N 1
ATOM 941 C CA . LEU A 1 118 ? 25.915 3.798 -8.271 1.00 57.50 118 LEU A CA 1
ATOM 942 C C . LEU A 1 118 ? 24.484 4.134 -8.710 1.00 57.50 118 LEU A C 1
ATOM 944 O O . LEU A 1 118 ? 23.520 3.632 -8.137 1.00 57.50 118 LEU A O 1
ATOM 948 N N . ALA A 1 119 ? 24.351 4.977 -9.734 1.00 57.19 119 ALA A N 1
ATOM 949 C CA . ALA A 1 119 ? 23.090 5.622 -10.105 1.00 57.19 119 ALA A CA 1
ATOM 950 C C . ALA A 1 119 ? 21.932 4.667 -10.473 1.00 57.19 119 ALA A C 1
ATOM 952 O O . ALA A 1 119 ? 20.787 5.107 -10.517 1.00 57.19 119 ALA A O 1
ATOM 953 N N . TYR A 1 120 ? 22.200 3.379 -10.732 1.00 58.31 120 TYR A N 1
ATOM 954 C CA . TYR A 1 120 ? 21.193 2.412 -11.180 1.00 58.31 120 TYR A CA 1
ATOM 955 C C . TYR A 1 120 ? 21.483 0.987 -10.687 1.00 58.31 120 TYR A C 1
ATOM 957 O O . TYR A 1 120 ? 21.966 0.143 -11.437 1.00 58.31 120 TYR A O 1
ATOM 965 N N . ALA A 1 121 ? 21.147 0.704 -9.428 1.00 70.19 121 ALA A N 1
ATOM 966 C CA . ALA A 1 121 ? 21.123 -0.652 -8.868 1.00 70.19 121 ALA A CA 1
ATOM 967 C C . ALA A 1 121 ? 19.696 -1.064 -8.460 1.00 70.19 121 ALA A C 1
ATOM 969 O O . ALA A 1 121 ? 19.480 -1.635 -7.391 1.00 70.19 121 ALA A O 1
ATOM 970 N N . GLN A 1 122 ? 18.705 -0.744 -9.300 1.00 80.50 122 GLN A N 1
ATOM 971 C CA . GLN A 1 122 ? 17.313 -1.089 -9.020 1.00 80.50 122 GLN A CA 1
ATOM 972 C C . GLN A 1 122 ? 17.151 -2.612 -8.920 1.00 80.50 122 GLN A C 1
ATOM 974 O O . GLN A 1 122 ? 17.678 -3.363 -9.744 1.00 80.50 122 GLN A O 1
ATOM 979 N N . ARG A 1 123 ? 16.401 -3.074 -7.918 1.00 83.19 123 ARG A N 1
ATOM 980 C CA . ARG A 1 123 ? 16.065 -4.499 -7.782 1.00 83.19 123 ARG A CA 1
ATOM 981 C C . ARG A 1 123 ? 15.107 -4.951 -8.883 1.00 83.19 123 ARG A C 1
ATOM 983 O O . ARG A 1 123 ? 14.416 -4.134 -9.490 1.00 83.19 123 ARG A O 1
ATOM 990 N N . TYR A 1 124 ? 15.027 -6.259 -9.124 1.00 87.50 124 TYR A N 1
ATOM 991 C CA . TYR A 1 124 ? 14.073 -6.786 -10.096 1.00 87.50 124 TYR A CA 1
ATOM 992 C C . TYR A 1 124 ? 12.635 -6.507 -9.663 1.00 87.50 124 TYR A C 1
ATOM 994 O O . TYR A 1 124 ? 12.298 -6.576 -8.484 1.00 87.50 124 TYR A O 1
ATOM 1002 N N . TYR A 1 125 ? 11.772 -6.239 -10.643 1.00 89.12 125 TYR A N 1
ATOM 1003 C CA . TYR A 1 125 ? 10.366 -5.893 -10.428 1.00 89.12 125 TYR A CA 1
ATOM 1004 C C . TYR A 1 125 ? 9.627 -6.878 -9.508 1.00 89.12 125 TYR A C 1
ATOM 1006 O O . TYR A 1 125 ? 8.899 -6.483 -8.601 1.00 89.12 125 TYR A O 1
ATOM 1014 N N . ASN A 1 126 ? 9.852 -8.177 -9.692 1.00 88.19 126 ASN A N 1
ATOM 1015 C CA . ASN A 1 126 ? 9.210 -9.203 -8.873 1.00 88.19 126 ASN A CA 1
ATOM 1016 C C . ASN A 1 126 ? 9.761 -9.270 -7.434 1.00 88.19 126 ASN A C 1
ATOM 1018 O O . ASN A 1 126 ? 9.068 -9.782 -6.562 1.00 88.19 126 ASN A O 1
ATOM 1022 N N . ASP A 1 127 ? 10.956 -8.732 -7.173 1.00 85.12 127 ASP A N 1
ATOM 1023 C CA . ASP A 1 127 ? 11.614 -8.815 -5.861 1.00 85.12 127 ASP A CA 1
ATOM 1024 C C . ASP A 1 127 ? 11.122 -7.732 -4.896 1.00 85.12 127 ASP A C 1
ATOM 1026 O O . ASP A 1 127 ? 11.167 -7.910 -3.680 1.00 85.12 127 ASP A O 1
ATOM 1030 N N . TYR A 1 128 ? 10.663 -6.591 -5.420 1.00 86.19 128 TYR A N 1
ATOM 1031 C CA . TYR A 1 128 ? 10.174 -5.479 -4.601 1.00 86.19 128 TYR A CA 1
ATOM 1032 C C . TYR A 1 128 ? 8.656 -5.293 -4.642 1.00 86.19 128 TYR A C 1
ATOM 1034 O O . TYR A 1 128 ? 8.133 -4.442 -3.923 1.00 86.19 128 TYR A O 1
ATOM 1042 N N . THR A 1 129 ? 7.935 -6.048 -5.470 1.00 91.12 129 THR A N 1
ATOM 1043 C CA . THR A 1 129 ? 6.472 -5.978 -5.542 1.00 91.12 129 THR A CA 1
ATOM 1044 C C . THR A 1 129 ? 5.818 -6.957 -4.575 1.00 91.12 129 THR A C 1
ATOM 1046 O O . THR A 1 129 ? 6.361 -8.008 -4.241 1.00 91.12 129 THR A O 1
ATOM 1049 N N . CYS A 1 130 ? 4.623 -6.622 -4.086 1.00 88.44 130 CYS A N 1
ATOM 1050 C CA . CYS A 1 130 ? 3.894 -7.492 -3.173 1.00 88.44 130 CYS A CA 1
ATOM 1051 C C . CYS A 1 130 ? 2.383 -7.458 -3.413 1.00 88.44 130 CYS A C 1
ATOM 1053 O O . CYS A 1 130 ? 1.810 -6.435 -3.770 1.00 88.44 130 CYS A O 1
ATOM 1055 N N . ASP A 1 131 ? 1.714 -8.580 -3.165 1.00 90.12 131 ASP A N 1
ATOM 1056 C CA . ASP A 1 131 ? 0.255 -8.616 -3.217 1.00 90.12 131 ASP A CA 1
ATOM 1057 C C . ASP A 1 131 ? -0.369 -7.974 -1.976 1.00 90.12 131 ASP A C 1
ATOM 1059 O O . ASP A 1 131 ? -0.073 -8.379 -0.846 1.00 90.12 131 ASP A O 1
ATOM 1063 N N . LEU A 1 132 ? -1.290 -7.037 -2.205 1.00 89.38 132 LEU A N 1
ATOM 1064 C CA . LEU A 1 132 ? -2.094 -6.397 -1.169 1.00 89.38 132 LEU A CA 1
ATOM 1065 C C . LEU A 1 132 ? -3.520 -6.937 -1.192 1.00 89.38 132 LEU A C 1
ATOM 1067 O O . LEU A 1 132 ? -4.072 -7.321 -2.226 1.00 89.38 132 LEU A O 1
ATOM 1071 N N . THR A 1 133 ? -4.130 -7.000 -0.016 1.00 90.56 133 THR A N 1
ATOM 1072 C CA . THR A 1 133 ? -5.491 -7.499 0.154 1.00 90.56 133 THR A CA 1
ATOM 1073 C C . THR A 1 133 ? -6.259 -6.578 1.080 1.00 90.56 133 THR A C 1
ATOM 1075 O O . THR A 1 133 ? -5.899 -6.421 2.241 1.00 90.56 133 THR A O 1
ATOM 1078 N N . ILE A 1 134 ? -7.364 -6.043 0.577 1.00 91.00 134 ILE A N 1
ATOM 1079 C CA . ILE A 1 134 ? -8.296 -5.210 1.329 1.00 91.00 134 ILE A CA 1
ATOM 1080 C C . ILE A 1 134 ? -9.535 -6.055 1.593 1.00 91.00 134 ILE A C 1
ATOM 1082 O O . ILE A 1 134 ? -10.100 -6.643 0.671 1.00 91.00 134 ILE A O 1
ATOM 1086 N N . THR A 1 135 ? -9.954 -6.154 2.851 1.00 89.56 135 THR A N 1
ATOM 1087 C CA . THR A 1 135 ? -11.144 -6.929 3.226 1.00 89.56 135 THR A CA 1
ATOM 1088 C C . THR A 1 135 ? -12.128 -6.026 3.938 1.00 89.56 135 THR A C 1
ATOM 1090 O O . THR A 1 135 ? -11.792 -5.438 4.963 1.00 89.56 135 THR A O 1
ATOM 1093 N N . LYS A 1 136 ? -13.358 -5.957 3.427 1.00 89.38 136 LYS A N 1
ATOM 1094 C CA . LYS A 1 136 ? -14.449 -5.292 4.130 1.00 89.38 136 LYS A CA 1
ATOM 1095 C C . LYS A 1 136 ? -15.040 -6.245 5.163 1.00 89.38 136 LYS A C 1
ATOM 1097 O O . LYS A 1 136 ? -15.512 -7.330 4.811 1.00 89.38 136 LYS A O 1
ATOM 1102 N N . LEU A 1 137 ? -15.006 -5.826 6.422 1.00 87.12 137 LEU A N 1
ATOM 1103 C CA . LEU A 1 137 ? -15.541 -6.570 7.557 1.00 87.12 137 LEU A CA 1
ATOM 1104 C C . LEU A 1 137 ? -16.850 -5.928 8.017 1.00 87.12 137 LEU A C 1
ATOM 1106 O O . LEU A 1 137 ? -16.898 -4.733 8.284 1.00 87.12 137 LEU A O 1
ATOM 1110 N N . GLU A 1 138 ? -17.896 -6.736 8.121 1.00 84.62 138 GLU A N 1
ATOM 1111 C CA . GLU A 1 138 ? -19.204 -6.357 8.640 1.00 84.62 138 GLU A CA 1
ATOM 1112 C C . GLU A 1 138 ? -19.439 -7.021 9.996 1.00 84.62 138 GLU A C 1
ATOM 1114 O O . GLU A 1 138 ? -19.080 -8.181 10.232 1.00 84.62 138 GLU A O 1
ATOM 1119 N N . LYS A 1 139 ? -20.053 -6.264 10.908 1.00 77.25 139 LYS A N 1
ATOM 1120 C CA . LYS A 1 139 ? -20.437 -6.752 12.240 1.00 77.25 139 LYS A CA 1
ATOM 1121 C C . LYS A 1 139 ? -21.765 -7.513 12.213 1.00 77.25 139 LYS A C 1
ATOM 1123 O O . LYS A 1 139 ? -21.980 -8.398 13.039 1.00 77.25 139 LYS A O 1
ATOM 1128 N N . PHE A 1 140 ? -22.668 -7.133 11.312 1.00 69.12 140 PHE A N 1
ATOM 1129 C CA . PHE A 1 140 ? -23.992 -7.736 11.175 1.00 69.12 140 PHE A CA 1
ATOM 1130 C C . PHE A 1 140 ? -23.930 -8.968 10.269 1.00 69.12 140 PHE A C 1
ATOM 1132 O O . PHE A 1 140 ? -23.086 -9.021 9.383 1.00 69.12 140 PHE A O 1
ATOM 1139 N N . GLY A 1 141 ? -24.808 -9.948 10.511 1.00 66.56 141 GLY A N 1
ATOM 1140 C CA . GLY A 1 141 ? -24.915 -11.176 9.710 1.00 66.56 141 GLY A CA 1
ATOM 1141 C C . GLY A 1 141 ? -23.984 -12.324 10.121 1.00 66.56 141 GLY A C 1
ATOM 1142 O O . GLY A 1 141 ? -23.927 -13.344 9.438 1.00 66.56 141 GLY A O 1
ATOM 1143 N N . VAL A 1 142 ? -23.306 -12.202 11.268 1.00 70.00 142 VAL A N 1
ATOM 1144 C CA . VAL A 1 142 ? -22.658 -13.341 11.932 1.00 70.00 142 VAL A CA 1
ATOM 1145 C C . VAL A 1 142 ? -23.550 -13.836 13.062 1.00 70.00 142 VAL A C 1
ATOM 1147 O O . VAL A 1 142 ? -23.909 -13.067 13.957 1.00 70.00 142 VAL A O 1
ATOM 1150 N N . GLU A 1 143 ? -23.905 -15.120 13.024 1.00 67.50 143 GLU A N 1
ATOM 1151 C CA . GLU A 1 143 ? -24.671 -15.753 14.093 1.00 67.50 143 GLU A CA 1
ATOM 1152 C C . GLU A 1 143 ? -23.903 -15.657 15.416 1.00 67.50 143 GLU A C 1
ATOM 1154 O O . GLU A 1 143 ? -22.754 -16.095 15.544 1.00 67.50 143 GLU A O 1
ATOM 1159 N N . LYS A 1 144 ? -24.543 -15.063 16.428 1.00 67.12 144 LYS A N 1
ATOM 1160 C CA . LYS A 1 144 ? -24.029 -15.121 17.793 1.00 67.12 144 LYS A CA 1
ATOM 1161 C C . LYS A 1 144 ? -24.240 -16.546 18.283 1.00 67.12 144 LYS A C 1
ATOM 1163 O O . LYS A 1 144 ? -25.380 -16.963 18.462 1.00 67.12 144 LYS A O 1
ATOM 1168 N N . LYS A 1 145 ? -23.159 -17.280 18.537 1.00 63.53 145 LYS A N 1
ATOM 1169 C CA . LYS A 1 145 ? -23.264 -18.549 19.261 1.00 63.53 145 LYS A CA 1
ATOM 1170 C C . LYS A 1 145 ? -23.754 -18.238 20.680 1.00 63.53 145 LYS A C 1
ATOM 1172 O O . LYS A 1 145 ? -23.039 -17.602 21.457 1.00 63.53 145 LYS A O 1
ATOM 1177 N N . SER A 1 146 ? -24.988 -18.622 20.990 1.00 63.16 146 SER A N 1
ATOM 1178 C CA . SER A 1 146 ? -25.519 -18.630 22.352 1.00 63.16 146 SER A CA 1
ATOM 1179 C C . SER A 1 146 ? -25.117 -19.939 23.017 1.00 63.16 146 SER A C 1
ATOM 1181 O O . SER A 1 146 ? -25.429 -21.010 22.497 1.00 63.16 146 SER A O 1
ATOM 1183 N N . GLU A 1 147 ? -24.433 -19.866 24.153 1.00 67.69 147 GLU A N 1
ATOM 1184 C CA . GLU A 1 147 ? -24.254 -21.044 25.000 1.00 67.69 147 GLU A CA 1
ATOM 1185 C C . GLU A 1 147 ? -25.508 -21.207 25.874 1.00 67.69 147 GLU A C 1
ATOM 1187 O O . GLU A 1 147 ? -25.993 -20.207 26.416 1.00 67.69 147 GLU A O 1
ATOM 1192 N N . PRO A 1 148 ? -26.073 -22.424 25.991 1.00 68.81 148 PRO A N 1
ATOM 1193 C CA . PRO A 1 148 ? -27.194 -22.660 26.889 1.00 68.81 148 PRO A CA 1
ATOM 1194 C C . PRO A 1 148 ? -26.762 -22.359 28.326 1.00 68.81 148 PRO A C 1
ATOM 1196 O O . PRO A 1 148 ? -25.717 -22.829 28.781 1.00 68.81 148 PRO A O 1
ATOM 1199 N N . GLY A 1 149 ? -27.554 -21.551 29.032 1.00 64.31 149 GLY A N 1
ATOM 1200 C CA . GLY A 1 149 ? -27.299 -21.238 30.431 1.00 64.31 149 GLY A CA 1
ATOM 1201 C C . GLY A 1 149 ? -27.404 -22.497 31.289 1.00 64.31 149 GLY A C 1
ATOM 1202 O O . GLY A 1 149 ? -28.360 -23.267 31.181 1.00 64.31 149 GLY A O 1
ATOM 1203 N N . LEU A 1 150 ? -26.405 -22.726 32.140 1.00 70.38 150 LEU A N 1
ATOM 1204 C CA . LEU A 1 150 ? -26.454 -23.804 33.122 1.00 70.38 150 LEU A CA 1
ATOM 1205 C C . LEU A 1 150 ? -27.487 -23.436 34.206 1.00 70.38 150 LEU A C 1
ATOM 1207 O O . LEU A 1 150 ? -27.511 -22.295 34.663 1.00 70.38 150 LEU A O 1
ATOM 1211 N N . ASN A 1 151 ? -28.318 -24.389 34.637 1.00 73.94 151 ASN A N 1
ATOM 1212 C CA . ASN A 1 151 ? -29.277 -24.229 35.744 1.00 73.94 151 ASN A CA 1
ATOM 1213 C C . ASN A 1 151 ? -30.305 -23.088 35.578 1.00 73.94 151 ASN A C 1
ATOM 1215 O O . ASN A 1 151 ? -30.566 -22.346 36.520 1.00 73.94 151 ASN A O 1
ATOM 1219 N N . GLY A 1 152 ? -30.897 -22.936 34.389 1.00 72.06 152 GLY A N 1
ATOM 1220 C CA . GLY A 1 152 ? -31.975 -21.960 34.165 1.00 72.06 152 GLY A CA 1
ATOM 1221 C C . GLY A 1 152 ? -31.515 -20.500 34.089 1.00 72.06 152 GLY A C 1
ATOM 1222 O O . GLY A 1 152 ? -32.355 -19.604 34.064 1.00 72.06 152 GLY A O 1
ATOM 1223 N N . ALA A 1 153 ? -30.203 -20.252 34.033 1.00 72.50 153 ALA A N 1
ATOM 1224 C CA . ALA A 1 153 ? -29.663 -18.937 33.718 1.00 72.50 153 ALA A CA 1
ATOM 1225 C C . ALA A 1 153 ? -30.018 -18.532 32.276 1.00 72.50 153 ALA A C 1
ATOM 1227 O O . ALA A 1 153 ? -30.070 -19.377 31.376 1.00 72.50 153 ALA A O 1
ATOM 1228 N N . GLU A 1 154 ? -30.238 -17.236 32.048 1.00 71.75 154 GLU A N 1
ATOM 1229 C CA . GLU A 1 154 ? -30.456 -16.708 30.702 1.00 71.75 154 GLU A CA 1
ATOM 1230 C C . GLU A 1 154 ? -29.263 -17.052 29.786 1.00 71.75 154 GLU A C 1
ATOM 1232 O O . GLU A 1 154 ? -28.108 -17.001 30.223 1.00 71.75 154 GLU A O 1
ATOM 1237 N N . PRO A 1 155 ? -29.503 -17.423 28.515 1.00 68.81 155 PRO A N 1
ATOM 1238 C CA . PRO A 1 155 ? -28.431 -17.751 27.585 1.00 68.81 155 PRO A CA 1
ATOM 1239 C C . PRO A 1 155 ? -27.536 -16.530 27.332 1.00 68.81 155 PRO A C 1
ATOM 1241 O O . PRO A 1 155 ? -27.965 -15.516 26.780 1.00 68.81 155 PRO A O 1
ATOM 1244 N N . THR A 1 156 ? -26.256 -16.638 27.688 1.00 68.75 156 THR A N 1
ATOM 1245 C CA . THR A 1 156 ? -25.276 -15.573 27.452 1.00 68.75 156 THR A CA 1
ATOM 1246 C C . THR A 1 156 ? -24.903 -15.532 25.971 1.00 68.75 156 THR A C 1
ATOM 1248 O O . THR A 1 156 ? -24.298 -16.464 25.435 1.00 68.75 156 THR A O 1
ATOM 1251 N N . SER A 1 157 ? -25.216 -14.432 25.281 1.00 62.72 157 SER A N 1
ATOM 1252 C CA . SER A 1 157 ? -24.765 -14.238 23.899 1.00 62.72 157 SER A CA 1
ATOM 1253 C C . SER A 1 157 ? -23.275 -13.871 23.875 1.00 62.72 157 SER A C 1
ATOM 1255 O O . SER A 1 157 ? -22.910 -12.764 24.280 1.00 62.72 157 SER A O 1
ATOM 1257 N N . LYS A 1 158 ? -22.400 -14.759 23.384 1.00 66.75 158 LYS A N 1
ATOM 1258 C CA . LYS A 1 158 ? -20.988 -14.411 23.148 1.00 66.75 158 LYS A CA 1
ATOM 1259 C C . LYS A 1 158 ? -20.865 -13.497 21.926 1.00 66.75 158 LYS A C 1
ATOM 1261 O O . LYS A 1 158 ? -21.631 -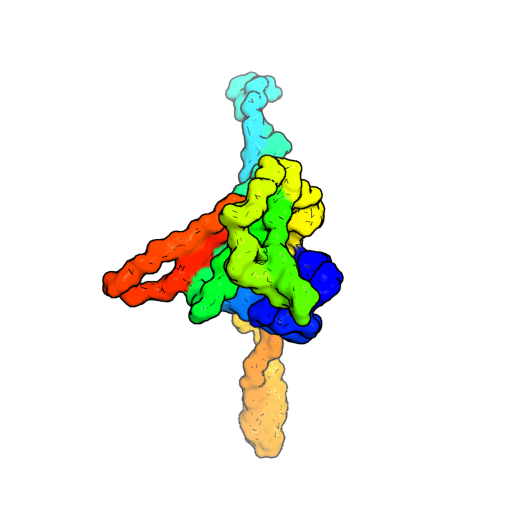13.604 20.964 1.00 66.75 158 LYS A O 1
ATOM 1266 N N . ARG A 1 159 ? -19.887 -12.580 21.948 1.00 60.22 159 ARG A N 1
ATOM 1267 C CA . ARG A 1 159 ? -19.495 -11.833 20.741 1.00 60.22 159 ARG A CA 1
ATOM 1268 C C . ARG A 1 159 ? -19.086 -12.868 19.676 1.00 60.22 159 ARG A C 1
ATOM 1270 O O . ARG A 1 159 ? -18.346 -13.789 20.022 1.00 60.22 159 ARG A O 1
ATOM 1277 N N . PRO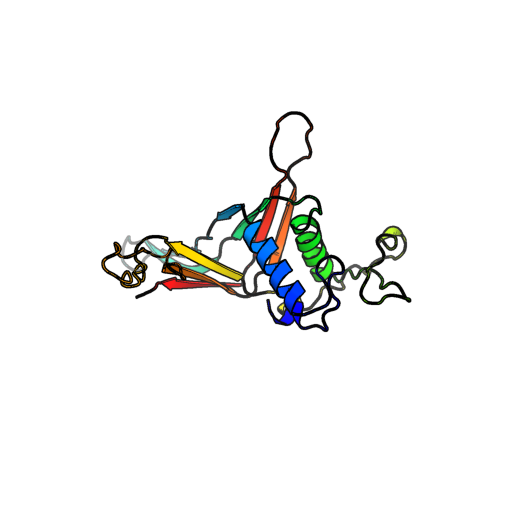 A 1 160 ? -19.565 -12.753 18.425 1.00 62.88 160 PRO A N 1
ATOM 1278 C CA . PRO A 1 160 ? -19.189 -13.693 17.378 1.00 62.88 160 PRO A CA 1
ATOM 1279 C C . PRO A 1 160 ? -17.666 -13.704 17.216 1.00 62.88 160 PRO A C 1
ATOM 1281 O O . PRO A 1 160 ? -17.025 -12.653 17.258 1.00 62.88 160 PRO A O 1
ATOM 1284 N N . SER A 1 161 ? -17.090 -14.901 17.081 1.00 64.69 161 SER A N 1
ATOM 1285 C CA . SER A 1 161 ? -15.640 -15.096 16.958 1.00 64.69 161 SER A CA 1
ATOM 1286 C C . SER A 1 161 ? -15.088 -14.624 15.613 1.00 64.69 161 SER A C 1
ATOM 1288 O O . SER A 1 161 ? -13.884 -14.434 15.478 1.00 64.69 161 SER A O 1
ATOM 1290 N N . GLU A 1 162 ? -15.958 -14.428 14.622 1.00 69.94 162 GLU A N 1
ATOM 1291 C CA . GLU A 1 162 ? -15.600 -14.010 13.270 1.00 69.94 162 GLU A CA 1
ATOM 1292 C C . GLU A 1 162 ? -16.462 -12.827 12.822 1.00 69.94 162 GLU A C 1
ATOM 1294 O O . GLU A 1 162 ? -17.591 -12.658 13.277 1.00 69.94 162 GLU A O 1
ATOM 1299 N N . TYR A 1 163 ? -15.921 -12.003 11.924 1.00 76.94 163 TYR A N 1
ATOM 1300 C CA . TYR A 1 163 ? -16.659 -10.944 11.234 1.00 76.94 163 TYR A CA 1
ATOM 1301 C C . TYR A 1 163 ? -17.115 -11.434 9.863 1.00 76.94 163 TYR A C 1
ATOM 1303 O O . TYR A 1 163 ? -16.415 -12.213 9.207 1.00 76.94 163 TYR A O 1
ATOM 1311 N N . GLN A 1 164 ? -18.257 -10.937 9.387 1.00 80.12 164 GLN A N 1
ATOM 1312 C CA . GLN A 1 164 ? -18.707 -11.251 8.040 1.00 80.12 164 GLN A CA 1
ATOM 1313 C C . GLN A 1 164 ? -17.819 -10.510 7.037 1.00 80.12 164 GLN A C 1
ATOM 1315 O O . GLN A 1 164 ? -17.750 -9.286 7.026 1.00 80.12 164 GLN A O 1
ATOM 1320 N N . LYS A 1 165 ? -17.131 -11.251 6.168 1.00 84.75 165 LYS A N 1
ATOM 1321 C CA . LYS A 1 165 ? -16.338 -10.677 5.072 1.00 84.75 165 LYS A CA 1
ATOM 1322 C C . LYS A 1 165 ? -17.280 -10.382 3.906 1.00 84.75 165 LYS A C 1
ATOM 1324 O O . LYS A 1 165 ? -17.724 -11.317 3.243 1.00 84.75 165 LYS A O 1
ATOM 1329 N N . ALA A 1 166 ? -17.621 -9.112 3.696 1.00 83.94 166 ALA A N 1
ATOM 1330 C CA . ALA A 1 166 ? -18.582 -8.708 2.666 1.00 83.94 166 ALA A CA 1
ATOM 1331 C C . ALA A 1 166 ? -17.976 -8.815 1.260 1.00 83.94 166 ALA A C 1
ATOM 1333 O O . ALA A 1 166 ? -18.509 -9.493 0.384 1.00 83.94 166 ALA A O 1
ATOM 1334 N N . PHE A 1 167 ? -16.820 -8.187 1.066 1.00 88.75 167 PHE A N 1
ATOM 1335 C CA . PHE A 1 167 ? -16.024 -8.343 -0.142 1.00 88.75 167 PHE A CA 1
ATOM 1336 C C . PHE A 1 167 ? -14.539 -8.273 0.186 1.00 88.75 167 PHE A C 1
ATOM 1338 O O . PHE A 1 167 ? -14.117 -7.752 1.225 1.00 88.75 167 PHE A O 1
ATOM 1345 N N . LYS A 1 168 ? -13.745 -8.795 -0.740 1.00 91.38 168 LYS A N 1
ATOM 1346 C CA . LYS A 1 168 ? -12.293 -8.774 -0.707 1.00 91.38 168 LYS A CA 1
ATOM 1347 C C . LYS A 1 168 ? -11.778 -8.216 -2.027 1.00 91.38 168 LYS A C 1
ATOM 1349 O O . LYS A 1 168 ? -12.198 -8.665 -3.087 1.00 91.38 168 LYS A O 1
ATOM 1354 N N . VAL A 1 169 ? -10.849 -7.276 -1.960 1.00 92.81 169 VAL A N 1
ATOM 1355 C CA . VAL A 1 169 ? -10.123 -6.756 -3.121 1.00 92.81 169 VAL A CA 1
ATOM 1356 C C . VAL A 1 169 ? -8.689 -7.236 -3.021 1.00 92.81 169 VAL A C 1
ATOM 1358 O O . VAL A 1 169 ? -8.039 -7.037 -1.995 1.00 92.81 169 VAL A O 1
ATOM 1361 N N . ARG A 1 170 ? -8.197 -7.894 -4.067 1.00 93.00 170 ARG A N 1
ATOM 1362 C CA . ARG A 1 170 ? -6.786 -8.259 -4.200 1.00 93.00 170 ARG A CA 1
ATOM 1363 C C . ARG A 1 170 ? -6.144 -7.352 -5.236 1.00 93.00 170 ARG A C 1
ATOM 1365 O O . ARG A 1 170 ? -6.642 -7.275 -6.357 1.00 93.00 170 ARG A O 1
ATOM 1372 N N . LEU A 1 171 ? -5.044 -6.720 -4.855 1.00 93.06 171 LEU A N 1
ATOM 1373 C CA . LEU A 1 171 ? -4.193 -5.924 -5.729 1.00 93.06 171 LEU A CA 1
ATOM 1374 C C . LEU A 1 171 ? -2.898 -6.707 -5.941 1.00 93.06 171 LEU A C 1
ATOM 1376 O O . LEU A 1 171 ? -2.214 -7.051 -4.975 1.00 93.06 171 LEU A O 1
ATOM 1380 N N . GLY A 1 172 ? -2.626 -7.067 -7.191 1.00 92.56 172 GLY A N 1
ATOM 1381 C CA . GLY A 1 172 ? -1.467 -7.864 -7.575 1.00 92.56 172 GLY A CA 1
ATOM 1382 C C . GLY A 1 172 ? -0.235 -7.002 -7.808 1.00 92.56 172 GLY A C 1
ATOM 1383 O O . GLY A 1 172 ? -0.335 -5.958 -8.455 1.00 92.56 172 GLY A O 1
ATOM 1384 N N . LYS A 1 173 ? 0.914 -7.466 -7.302 1.00 92.88 173 LYS A N 1
ATOM 1385 C CA . LYS A 1 173 ? 2.231 -6.831 -7.490 1.00 92.88 173 LYS A CA 1
ATOM 1386 C C . LYS A 1 173 ? 2.243 -5.320 -7.223 1.00 92.88 173 LYS A C 1
ATOM 1388 O O . LYS A 1 173 ? 2.688 -4.519 -8.042 1.00 92.88 173 LYS A O 1
ATOM 1393 N N . ALA A 1 174 ? 1.740 -4.929 -6.062 1.00 93.38 174 ALA A N 1
ATOM 1394 C CA . ALA A 1 174 ? 1.738 -3.546 -5.633 1.00 93.38 174 ALA A CA 1
ATOM 1395 C C . ALA A 1 174 ? 3.091 -3.113 -5.04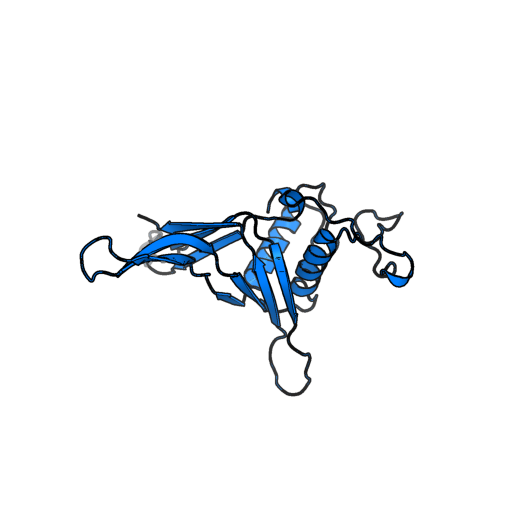5 1.00 93.38 174 ALA A C 1
ATOM 1397 O O . ALA A 1 174 ? 3.795 -3.917 -4.429 1.00 93.38 174 ALA A O 1
ATOM 1398 N N . TYR A 1 175 ? 3.434 -1.835 -5.192 1.00 93.62 175 TYR A N 1
ATOM 1399 C CA . TYR A 1 175 ? 4.611 -1.216 -4.575 1.00 93.62 175 TYR A CA 1
ATOM 1400 C C . TYR A 1 175 ? 4.365 0.281 -4.314 1.00 93.62 175 TYR A C 1
ATOM 1402 O O . TYR A 1 175 ? 3.615 0.911 -5.069 1.00 93.62 175 TYR A O 1
ATOM 1410 N N . PRO A 1 176 ? 4.950 0.860 -3.248 1.00 93.25 176 PRO A N 1
ATOM 1411 C CA . PRO A 1 176 ? 4.787 2.273 -2.937 1.00 93.25 176 PRO A CA 1
ATOM 1412 C C . PRO A 1 176 ? 5.602 3.105 -3.926 1.00 93.25 176 PRO A C 1
ATOM 1414 O O . PRO A 1 176 ? 6.814 2.924 -4.046 1.00 93.25 176 PRO A O 1
ATOM 1417 N N . TYR A 1 177 ? 4.950 4.027 -4.625 1.00 90.88 177 TYR A N 1
ATOM 1418 C CA . TYR A 1 177 ? 5.626 4.920 -5.570 1.00 90.88 177 TYR A CA 1
ATOM 1419 C C . TYR A 1 177 ? 5.785 6.332 -5.000 1.00 90.88 177 TYR A C 1
ATOM 1421 O O . TYR A 1 177 ? 6.767 7.005 -5.295 1.00 90.88 177 TYR A O 1
ATOM 1429 N N . SER A 1 178 ? 4.852 6.757 -4.145 1.00 91.50 178 SER A N 1
ATOM 1430 C CA . SER A 1 178 ? 4.883 8.054 -3.478 1.00 91.50 178 SER A CA 1
ATOM 1431 C C . SER A 1 178 ? 4.633 7.885 -1.985 1.00 91.50 178 SER A C 1
ATOM 1433 O O . SER A 1 178 ? 3.837 7.045 -1.558 1.00 91.50 178 SER A O 1
ATOM 1435 N N . PHE A 1 179 ? 5.355 8.671 -1.193 1.00 88.38 179 PHE A N 1
ATOM 1436 C CA . PHE A 1 179 ? 5.287 8.672 0.259 1.00 88.38 179 PHE A CA 1
ATOM 1437 C C . PHE A 1 179 ? 5.336 10.113 0.759 1.00 88.38 179 PHE A C 1
ATOM 1439 O O . PHE A 1 179 ? 6.332 10.806 0.558 1.00 88.38 179 PHE A O 1
ATOM 1446 N N . ASN A 1 180 ? 4.268 10.545 1.426 1.00 86.19 180 ASN A N 1
ATOM 1447 C CA . ASN A 1 180 ? 4.117 11.891 1.961 1.00 86.19 180 ASN A CA 1
ATOM 1448 C C . ASN A 1 180 ? 3.846 11.822 3.466 1.00 86.19 180 ASN A C 1
ATOM 1450 O O . ASN A 1 180 ? 2.947 11.114 3.923 1.00 86.19 180 ASN A O 1
ATOM 1454 N N . THR A 1 181 ? 4.594 12.588 4.253 1.00 77.94 181 THR A N 1
ATOM 1455 C CA . THR A 1 181 ? 4.341 12.759 5.689 1.00 77.94 181 THR A CA 1
ATOM 1456 C C . THR A 1 181 ? 3.624 14.076 5.941 1.00 77.94 181 THR A C 1
ATOM 1458 O O . THR A 1 181 ? 3.994 15.096 5.358 1.00 77.94 181 THR A O 1
ATOM 1461 N N . VAL A 1 182 ? 2.641 14.077 6.840 1.00 75.69 182 VAL A N 1
ATOM 1462 C CA . VAL A 1 182 ? 1.990 15.314 7.292 1.00 75.69 182 VAL A CA 1
ATOM 1463 C C . VAL A 1 182 ? 3.007 16.176 8.060 1.00 75.69 182 VAL A C 1
ATOM 1465 O O . VAL A 1 182 ? 3.815 15.623 8.812 1.00 75.69 182 VAL A O 1
ATOM 1468 N N . PRO A 1 183 ? 3.013 17.512 7.880 1.00 70.94 183 PRO A N 1
ATOM 1469 C CA . PRO A 1 183 ? 3.933 18.393 8.591 1.00 70.94 183 PRO A CA 1
ATOM 1470 C C . PRO A 1 183 ? 3.758 18.287 10.111 1.00 70.94 183 PRO A C 1
ATOM 1472 O O . PRO A 1 183 ? 2.650 18.386 10.635 1.00 70.94 183 PRO A O 1
ATOM 1475 N N . TYR A 1 184 ? 4.876 18.149 10.823 1.00 71.31 184 TYR A N 1
ATOM 1476 C CA . TYR A 1 184 ? 4.912 18.241 12.279 1.00 71.31 184 TYR A CA 1
ATOM 1477 C C . TYR A 1 184 ? 4.723 19.708 12.683 1.00 71.31 184 TYR A C 1
ATOM 1479 O O . TYR A 1 184 ? 5.628 20.525 12.518 1.00 71.31 184 TYR A O 1
ATOM 1487 N N . SER A 1 185 ? 3.540 20.054 13.189 1.00 76.12 185 SER A N 1
ATOM 1488 C CA . SER A 1 185 ? 3.230 21.392 13.699 1.00 76.12 185 SER A CA 1
ATOM 1489 C C . SER A 1 185 ? 2.813 21.319 15.163 1.00 76.12 185 SER A C 1
ATOM 1491 O O . SER A 1 185 ? 2.031 20.456 15.548 1.00 76.12 185 SER A O 1
ATOM 1493 N N . ALA A 1 186 ? 3.313 22.247 15.980 1.00 70.25 186 ALA A N 1
ATOM 1494 C CA . ALA A 1 186 ? 2.989 22.342 17.405 1.00 70.25 186 ALA A CA 1
ATOM 1495 C C . ALA A 1 186 ? 1.641 23.044 17.689 1.00 70.25 186 ALA A C 1
ATOM 1497 O O . ALA A 1 186 ? 1.298 23.253 18.849 1.00 70.25 186 ALA A O 1
ATOM 1498 N N . GLY A 1 187 ? 0.908 23.469 16.652 1.00 72.69 187 GLY A N 1
ATOM 1499 C CA . GLY A 1 187 ? -0.288 24.307 16.792 1.00 72.69 187 GLY A CA 1
ATOM 1500 C C . GLY A 1 187 ? -1.572 23.541 17.124 1.00 72.69 187 GLY A C 1
ATOM 1501 O O . GLY A 1 187 ? -2.171 23.757 18.174 1.00 72.69 187 GLY A O 1
ATOM 1502 N N . GLN A 1 188 ? -2.032 22.678 16.217 1.00 76.19 188 GLN A N 1
ATOM 1503 C CA . GLN A 1 188 ? -3.257 21.892 16.399 1.00 76.19 188 GLN A CA 1
ATOM 1504 C C . GLN A 1 188 ? -2.929 20.489 16.911 1.00 76.19 188 GLN A C 1
ATOM 1506 O O . GLN A 1 188 ? -1.964 19.866 16.474 1.00 76.19 188 GLN A O 1
ATOM 1511 N N . SER A 1 189 ? -3.743 19.987 17.844 1.00 76.69 189 SER A N 1
ATOM 1512 C CA . SER A 1 189 ? -3.619 18.620 18.349 1.00 76.69 189 SER A CA 1
ATOM 1513 C C . SER A 1 189 ? -4.221 17.649 17.335 1.00 76.69 189 SER A C 1
ATOM 1515 O O . SER A 1 189 ? -5.413 17.352 17.368 1.00 76.69 189 SER A O 1
ATOM 1517 N N . GLU A 1 190 ? -3.387 17.172 16.419 1.00 81.62 190 GLU A N 1
ATOM 1518 C CA . GLU A 1 190 ? -3.725 16.096 15.493 1.00 81.62 190 GLU A CA 1
ATOM 1519 C C . GLU A 1 190 ? -2.704 14.965 15.613 1.00 81.62 190 GLU A C 1
ATOM 1521 O O . GLU A 1 190 ? -1.524 15.185 15.898 1.00 81.62 190 GLU A O 1
ATOM 1526 N N . ALA A 1 191 ? -3.161 13.729 15.411 1.00 82.00 191 ALA A N 1
ATOM 1527 C CA . ALA A 1 191 ? -2.250 12.600 15.307 1.00 82.00 191 ALA A CA 1
ATOM 1528 C C . ALA A 1 191 ? -1.400 12.751 14.041 1.00 82.00 191 ALA A C 1
ATOM 1530 O O . ALA A 1 191 ? -1.913 13.108 12.981 1.00 82.00 191 ALA A O 1
ATOM 1531 N N . VAL A 1 192 ? -0.110 12.441 14.143 1.00 85.94 192 VAL A N 1
ATOM 1532 C CA . VAL A 1 192 ? 0.789 12.446 12.988 1.00 85.94 192 VAL A CA 1
ATOM 1533 C C . VAL A 1 192 ? 0.364 11.329 12.041 1.00 85.94 192 VAL A C 1
ATOM 1535 O O . VAL A 1 192 ? 0.204 10.183 12.465 1.00 85.94 192 VAL A O 1
ATOM 1538 N N . LYS A 1 193 ? 0.188 11.657 10.761 1.00 90.00 193 LYS A N 1
ATOM 1539 C CA . LYS A 1 193 ? -0.193 10.694 9.725 1.00 90.00 193 LYS A CA 1
ATOM 1540 C C . LYS A 1 193 ? 0.838 10.657 8.607 1.00 90.00 193 LYS A C 1
ATOM 1542 O O . LYS A 1 193 ? 1.535 11.640 8.343 1.00 90.00 193 LYS A O 1
ATOM 1547 N N . CYS A 1 194 ? 0.896 9.530 7.917 1.00 90.12 194 CYS A N 1
ATOM 1548 C CA . CYS A 1 194 ? 1.607 9.393 6.658 1.00 90.12 194 CYS A CA 1
ATOM 1549 C C . CYS A 1 194 ? 0.681 8.811 5.591 1.00 90.12 194 CYS A C 1
ATOM 1551 O O . CYS A 1 194 ? -0.117 7.913 5.859 1.00 90.12 194 CYS A O 1
ATOM 1553 N N . SER A 1 195 ? 0.786 9.342 4.380 1.00 92.88 195 SER A N 1
ATOM 1554 C CA . SER A 1 195 ? 0.004 8.920 3.225 1.00 92.88 195 SER A CA 1
ATOM 1555 C C . SER A 1 195 ? 0.938 8.296 2.198 1.00 92.88 195 SER A C 1
ATOM 1557 O O . SER A 1 195 ? 1.997 8.838 1.879 1.00 92.88 195 SER A O 1
ATOM 1559 N N . VAL A 1 196 ? 0.552 7.125 1.709 1.00 92.94 196 VAL A N 1
ATOM 1560 C CA . VAL A 1 196 ? 1.337 6.299 0.794 1.00 92.94 196 VAL A CA 1
ATOM 1561 C C . VAL A 1 196 ? 0.465 5.986 -0.407 1.00 92.94 196 VAL A C 1
ATOM 1563 O O . VAL A 1 196 ? -0.651 5.486 -0.244 1.00 92.94 196 VAL A O 1
ATOM 1566 N N . ALA A 1 197 ? 1.000 6.238 -1.596 1.00 94.38 197 ALA A N 1
ATOM 1567 C CA . ALA A 1 197 ? 0.343 5.893 -2.844 1.00 94.38 197 ALA A CA 1
ATOM 1568 C C . ALA A 1 197 ? 1.052 4.702 -3.502 1.00 94.38 197 ALA A C 1
ATOM 1570 O O . ALA A 1 197 ? 2.288 4.632 -3.555 1.00 94.38 197 ALA A O 1
ATOM 1571 N N . PHE A 1 198 ? 0.265 3.751 -4.001 1.00 94.56 198 PHE A N 1
ATOM 1572 C CA . PHE A 1 198 ? 0.747 2.510 -4.599 1.00 94.56 198 PHE A CA 1
ATOM 1573 C C . PHE A 1 198 ? 0.349 2.396 -6.065 1.00 94.56 198 PHE A C 1
ATOM 1575 O O . PHE A 1 198 ? -0.811 2.607 -6.431 1.00 94.56 198 PHE A O 1
ATOM 1582 N N . PHE A 1 199 ? 1.297 1.921 -6.870 1.00 94.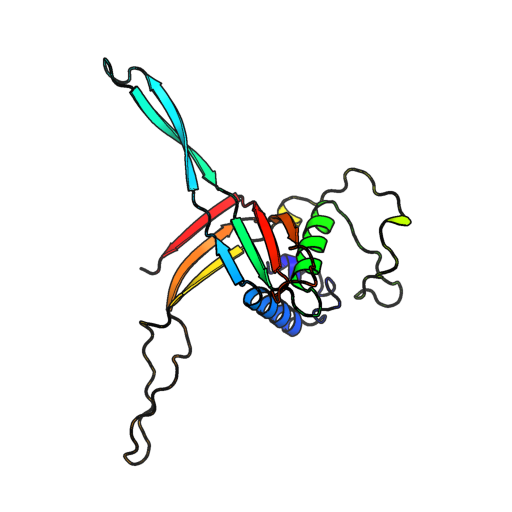81 199 PHE A N 1
ATOM 1583 C CA . PHE A 1 199 ? 0.987 1.283 -8.144 1.00 94.81 199 PHE A CA 1
ATOM 1584 C C . PHE A 1 199 ? 0.749 -0.205 -7.930 1.00 94.81 199 PHE A C 1
ATOM 1586 O O . PHE A 1 199 ? 1.297 -0.794 -6.999 1.00 94.81 199 PHE A O 1
ATOM 1593 N N . TYR A 1 200 ? -0.060 -0.810 -8.796 1.00 94.88 200 TYR A N 1
ATOM 1594 C CA . TYR A 1 200 ? -0.321 -2.248 -8.840 1.00 94.88 200 TYR A CA 1
ATOM 1595 C C . TYR A 1 200 ? -0.671 -2.667 -10.274 1.00 94.88 200 TYR A C 1
ATOM 1597 O O . TYR A 1 200 ? -1.147 -1.856 -11.067 1.00 94.88 200 TYR A O 1
ATOM 1605 N N . GLU A 1 201 ? -0.432 -3.932 -10.623 1.00 93.00 201 GLU A N 1
ATOM 1606 C CA . GLU A 1 201 ? -0.630 -4.414 -12.000 1.00 93.00 201 GLU A CA 1
ATOM 1607 C C . GLU A 1 201 ? -2.095 -4.727 -12.315 1.00 93.00 201 GLU A C 1
ATOM 1609 O O . GLU A 1 201 ? -2.575 -4.463 -13.415 1.00 93.00 201 GLU A O 1
ATOM 1614 N N . TYR A 1 202 ? -2.806 -5.349 -11.376 1.00 90.69 202 TYR A N 1
ATOM 1615 C CA . TYR A 1 202 ? -4.187 -5.770 -11.584 1.00 90.69 202 TYR A CA 1
ATOM 1616 C C . TYR A 1 202 ? -4.970 -5.794 -10.276 1.00 90.69 202 TYR A C 1
ATOM 1618 O O . TYR A 1 202 ? -4.434 -6.129 -9.219 1.00 90.69 202 TYR A O 1
ATOM 1626 N N . GLN A 1 203 ? -6.267 -5.490 -10.363 1.00 93.31 203 GLN A N 1
ATOM 1627 C CA . GLN A 1 203 ? -7.209 -5.674 -9.260 1.00 93.31 203 GLN A CA 1
ATOM 1628 C C . GLN A 1 203 ? -8.227 -6.776 -9.538 1.00 93.31 203 GLN A C 1
ATOM 1630 O O . GLN A 1 203 ? -8.725 -6.924 -10.659 1.00 93.31 203 GLN A O 1
ATOM 1635 N N . HIS A 1 204 ? -8.570 -7.515 -8.487 1.00 91.69 204 HIS A N 1
ATOM 1636 C CA . HIS A 1 204 ? -9.601 -8.541 -8.507 1.00 91.69 204 HIS A CA 1
ATOM 1637 C C . HIS A 1 204 ? -10.537 -8.391 -7.304 1.00 91.69 204 HIS A C 1
ATOM 1639 O O . HIS A 1 204 ? -10.101 -8.473 -6.153 1.00 91.69 204 HIS A O 1
ATOM 1645 N N . PHE A 1 205 ? -11.827 -8.192 -7.584 1.00 91.00 205 PHE A N 1
ATOM 1646 C CA . PHE A 1 205 ? -12.884 -8.174 -6.578 1.00 91.00 205 PHE A CA 1
ATOM 1647 C C . PHE A 1 205 ? -13.453 -9.579 -6.397 1.00 91.00 205 PHE A C 1
ATOM 1649 O O . PHE A 1 205 ? -13.900 -10.206 -7.355 1.00 91.00 205 PHE A O 1
ATOM 1656 N N . VAL A 1 206 ? -13.474 -10.038 -5.152 1.00 89.12 206 VAL A N 1
ATOM 1657 C CA . VAL A 1 206 ? -14.149 -11.259 -4.723 1.00 89.12 206 VAL A CA 1
ATOM 1658 C C . VAL A 1 206 ? -15.288 -10.841 -3.809 1.00 89.12 206 VAL A C 1
ATOM 1660 O O . VAL A 1 206 ? -15.068 -10.408 -2.675 1.00 89.12 206 VAL A O 1
ATOM 1663 N N . PHE A 1 207 ? -16.507 -10.957 -4.314 1.00 85.44 207 PHE A N 1
ATOM 1664 C CA . PHE A 1 207 ? -17.711 -10.803 -3.511 1.00 85.44 207 PHE A CA 1
ATOM 1665 C C . PHE A 1 207 ? -18.064 -12.157 -2.907 1.00 85.44 207 PHE A C 1
ATOM 1667 O O . PHE A 1 207 ? -17.878 -13.194 -3.548 1.00 85.44 207 PHE A O 1
ATOM 1674 N N . LYS A 1 208 ? -18.538 -12.157 -1.660 1.00 73.19 208 LYS A N 1
ATOM 1675 C CA . LYS A 1 208 ? -19.190 -13.353 -1.132 1.00 73.19 208 LYS A CA 1
ATOM 1676 C C . LYS A 1 208 ? -20.456 -13.596 -1.982 1.00 73.19 208 LYS A C 1
ATOM 1678 O O . LYS A 1 208 ? -21.151 -12.611 -2.240 1.00 73.19 208 LYS A O 1
ATOM 1683 N N . PRO A 1 209 ? -20.706 -14.829 -2.460 1.00 56.62 209 PRO A N 1
ATOM 1684 C CA . PRO A 1 209 ? -21.958 -15.159 -3.136 1.00 56.62 209 PRO A CA 1
ATOM 1685 C C . PRO A 1 209 ? -23.169 -14.933 -2.225 1.00 56.62 209 PRO A C 1
ATOM 1687 O O . PRO A 1 209 ? -22.998 -14.993 -0.980 1.00 56.62 209 PRO A O 1
#

Sequence (209 aa):
MRDFWADNGKAYPWYGNTGSQMDAGMYRMNLLCQDIQIPGTSFNTMDVKMPKKGLTQKMATARMYNELDVTFICDLGSSPISFFKLWQDMIIGYQPTKIPNNPGLYNPDTYADKQEHLAYAQRYYNDYTCDLTITKLEKFGVEKKSEPGLNGAEPTSKRPSEYQKAFKVRLGKAYPYSFNTVPYSAGQSEAVKCSVAFFYEYQHFVFKP

Secondary structure (DSSP, 8-state):
-HHHHHTTT-S-TTS-SSHHHHHHHHHHHHHHEEEEEPPPEEEEEEEEE-SSTT-EEEEEEEEEEPPEEEEEE--TT-HHHHHHHHHHHHHTT--PPEETTEEEEE-TT--GGGSPPPS--PPPHHHH-EEEEEEEEESTT----EEPPGGGPPPEEPPPSS-EEEEEEEEEEEEEEEEEEPP--SSS----EEEEEEE-SEEEEEE--

Radius of gyration: 23.59 Å; chains: 1; bounding box: 62×48×77 Å

Foldseek 3Di:
DVVLCVPQQQDAVVQDSDPVSVVVLVVVQVVQWDDWDDWDKDFDWDWDPPPDPPDIDTHTDDIDTDKIKTKGFQDPVRSVVVVQVVLVCVQQPHDQDADPVHNSDRDPVRPPPPDDDDRHPGDDLVNSFDKDKDWDFAQPDADFDFDDDPPPDDTDGDRRPGTDGFKMKIFARKGWPDKDWDDDDPPDDDGTMIMTIIDGDDMDMDGDD

pLDDT: mean 74.92, std 17.3, range [30.53, 94.88]